Protein AF-A0A0M8YRL6-F1 (afdb_monomer_lite)

Sequence (248 aa):
MSDEPSVPDRSGGDNGGVNRTTSDRGRDRDEEGRARSARPRDGLGRPLPYGAEGVPRQPEGVVRDPGATLREAQRLLDAGMPFHAHEVFEDAWKSGPEAERDLWQGLAQLAVGLTHAARGNAAGGARLLRRGADRLANGPGAAEAGAPGAASAESGTPDASSPEPGASSSETGTPGTSASEPGASSSETGTPGTSASEPSTSSPGPGPYGIDVGGLVSWARELAGRAGGGGVVVDAAVEAPRLRRDAC

Secondary structure (DSSP, 8-state):
------PPP----------S-SS-----B-TT--B-----B-TT-PBPPTTS--PPPPPTT----HHHHHHHHHHHHHTT-HHHHHHHHHHHHHHS-GGGHHHHHHHHHHHHHHHHHHTT-HHHHHHHHHHHHHHHHHSTTTT-----------------------------------------------------------PPPP-GGGB-HHHHHHHHHHHHHHHHHH-PPP-TTTTPPPSB----

pLDDT: mean 70.6, std 25.47, range [24.25, 98.62]

Foldseek 3Di:
DDDDDDDDDDDDDDDDDDDPDDPPPPQDADPVRHRDHPFAADLLRHGDPPPDHHDDADDALDDDDPLRLQVVLLVSLLVLNLVNNLRSLVSCLVPDDVLCNLVSVLSSLLSVLLSCLLVLNLLSSLVSLLVSLVSLVPRPFLPDDDDDDDDDDDDDDDDDDDDDDDDDDDDDDDDDDDDDDDDDDDDDDDDDDDPPPDPPPPQRAQTPPQFSSSQSSVLSNVSSVVSVPDSDRDRSNVSRGNGHDDDD

Structure (mmCIF, N/CA/C/O backbone):
data_AF-A0A0M8YRL6-F1
#
_entry.id   AF-A0A0M8YRL6-F1
#
loop_
_atom_site.group_PDB
_atom_site.id
_atom_site.type_symbol
_atom_site.label_atom_id
_atom_site.label_alt_id
_atom_site.label_comp_id
_atom_site.label_asym_id
_atom_site.label_entity_id
_atom_site.label_seq_id
_atom_site.pdbx_PDB_ins_code
_atom_site.Cartn_x
_atom_site.Cartn_y
_atom_site.Cartn_z
_atom_site.occupancy
_atom_site.B_iso_or_equiv
_atom_site.auth_seq_id
_atom_site.auth_comp_id
_atom_site.auth_asym_id
_atom_site.auth_atom_id
_atom_site.pdbx_PDB_model_num
ATOM 1 N N . MET A 1 1 ? 44.220 24.503 77.395 1.00 43.69 1 MET A N 1
ATOM 2 C CA . MET A 1 1 ? 44.703 23.121 77.234 1.00 43.69 1 MET A CA 1
ATOM 3 C C . MET A 1 1 ? 43.644 22.193 77.794 1.00 43.69 1 MET A C 1
ATOM 5 O O . MET A 1 1 ? 43.363 22.364 78.969 1.00 43.69 1 MET A O 1
ATOM 9 N N . SER A 1 2 ? 43.112 21.314 76.932 1.00 45.69 2 SER A N 1
ATOM 10 C CA . SER A 1 2 ? 42.650 19.936 77.216 1.00 45.69 2 SER A CA 1
ATOM 11 C C . SER A 1 2 ? 41.482 19.778 78.219 1.00 45.69 2 SER A C 1
ATOM 13 O O . SER A 1 2 ? 41.429 20.466 79.224 1.00 45.69 2 SER A O 1
ATOM 15 N N . ASP A 1 3 ? 40.448 18.961 78.044 1.00 41.78 3 ASP A N 1
ATOM 16 C CA . ASP A 1 3 ? 40.174 17.786 77.219 1.00 41.78 3 ASP A CA 1
ATOM 17 C C . ASP A 1 3 ? 38.642 17.696 77.047 1.00 41.78 3 ASP A C 1
ATOM 19 O O . ASP A 1 3 ? 37.900 17.894 78.011 1.00 41.78 3 ASP A O 1
ATOM 23 N N . GLU A 1 4 ? 38.159 17.381 75.844 1.00 55.75 4 GLU A N 1
ATOM 24 C CA . GLU A 1 4 ? 36.757 17.021 75.591 1.00 55.75 4 GLU A CA 1
ATOM 25 C C . GLU A 1 4 ? 36.647 15.481 75.559 1.00 55.75 4 GLU A C 1
ATOM 27 O O . GLU A 1 4 ? 37.349 14.853 74.760 1.00 55.75 4 GLU A O 1
ATOM 32 N N . PRO A 1 5 ? 35.829 14.824 76.407 1.00 51.91 5 PRO A N 1
ATOM 33 C CA . PRO A 1 5 ? 35.688 13.373 76.359 1.00 51.91 5 PRO A CA 1
ATOM 34 C C . PRO A 1 5 ? 34.577 12.914 75.400 1.00 51.91 5 PRO A C 1
ATOM 36 O O . PRO A 1 5 ? 33.389 13.064 75.666 1.00 51.91 5 PRO A O 1
ATOM 39 N N . SER A 1 6 ? 35.026 12.277 74.317 1.00 42.66 6 SER A N 1
ATOM 40 C CA . SER A 1 6 ? 34.590 10.974 73.785 1.00 42.66 6 SER A CA 1
ATOM 41 C C . SER A 1 6 ? 33.095 10.605 73.878 1.00 42.66 6 SER A C 1
ATOM 43 O O . SER A 1 6 ? 32.598 10.144 74.907 1.00 42.66 6 SER A O 1
ATOM 45 N N . VAL A 1 7 ? 32.405 10.698 72.740 1.00 57.62 7 VAL A N 1
ATOM 46 C CA . VAL A 1 7 ? 31.087 10.089 72.479 1.00 57.62 7 VAL A CA 1
ATOM 47 C C . VAL A 1 7 ? 31.279 8.636 72.003 1.00 57.62 7 VAL A C 1
ATOM 49 O O . VAL A 1 7 ? 32.146 8.402 71.160 1.00 57.62 7 VAL A O 1
ATOM 52 N N . PRO A 1 8 ? 30.504 7.650 72.496 1.00 49.28 8 PRO A N 1
ATOM 53 C CA . PRO A 1 8 ? 30.689 6.249 72.128 1.00 49.28 8 PRO A CA 1
ATOM 54 C C . PRO A 1 8 ? 30.067 5.874 70.776 1.00 49.28 8 PRO A C 1
ATOM 56 O O . PRO A 1 8 ? 28.993 6.343 70.396 1.00 49.28 8 PRO A O 1
ATOM 59 N N . ASP A 1 9 ? 30.754 4.938 70.123 1.00 42.59 9 ASP A N 1
ATOM 60 C CA . ASP A 1 9 ? 30.345 4.147 68.964 1.00 42.59 9 ASP A CA 1
ATOM 61 C C . ASP A 1 9 ? 28.979 3.463 69.163 1.00 42.59 9 ASP A C 1
ATOM 63 O O . ASP A 1 9 ? 28.719 2.811 70.180 1.00 42.59 9 ASP A O 1
ATOM 67 N N . ARG A 1 10 ? 28.112 3.589 68.154 1.00 42.22 10 ARG A N 1
ATOM 68 C CA . ARG A 1 10 ? 26.936 2.736 67.954 1.00 42.22 10 ARG A CA 1
ATOM 69 C C . ARG A 1 10 ? 26.862 2.333 66.489 1.00 42.22 10 ARG A C 1
ATOM 71 O O . ARG A 1 10 ? 26.211 2.981 65.672 1.00 42.22 10 ARG A O 1
ATOM 78 N N . SER A 1 11 ? 27.515 1.219 66.195 1.00 39.38 11 SER A N 1
ATOM 79 C CA . SER A 1 11 ? 27.259 0.398 65.018 1.00 39.38 11 SER A CA 1
ATOM 80 C C . SER A 1 11 ? 25.861 -0.244 65.065 1.00 39.38 11 SER A C 1
ATOM 82 O O . SER A 1 11 ? 25.453 -0.767 66.101 1.00 39.38 11 SER A O 1
ATOM 84 N N . GLY A 1 12 ? 25.181 -0.286 63.911 1.00 35.12 12 GLY A N 1
ATOM 85 C CA . GLY A 1 12 ? 24.191 -1.323 63.578 1.00 35.12 12 GLY A CA 1
ATOM 86 C C . GLY A 1 12 ? 22.756 -0.849 63.328 1.00 35.12 12 GLY A C 1
ATOM 87 O O . GLY A 1 12 ? 21.971 -0.716 64.261 1.00 35.12 12 GLY A O 1
ATOM 88 N N . GLY A 1 13 ? 22.390 -0.690 62.052 1.00 34.59 13 GLY A N 1
ATOM 89 C CA . GLY A 1 13 ? 21.016 -0.432 61.615 1.00 34.59 13 GLY A CA 1
ATOM 90 C C . GLY A 1 13 ? 20.874 -0.422 60.093 1.00 34.59 13 GLY A C 1
ATOM 91 O O . GLY A 1 13 ? 20.591 0.616 59.507 1.00 34.59 13 GLY A O 1
ATOM 92 N N . ASP A 1 14 ? 21.119 -1.573 59.466 1.00 45.38 14 ASP A N 1
ATOM 93 C CA . ASP A 1 14 ? 20.678 -1.892 58.103 1.00 45.38 14 ASP A CA 1
ATOM 94 C C . ASP A 1 14 ? 19.140 -1.830 58.030 1.00 45.38 14 ASP A C 1
ATOM 96 O O . ASP A 1 14 ? 18.488 -2.381 58.920 1.00 45.38 14 ASP A O 1
ATOM 100 N N . ASN A 1 15 ? 18.578 -1.120 57.036 1.00 41.84 15 ASN A N 1
ATOM 101 C CA . ASN A 1 15 ? 17.302 -1.444 56.368 1.00 41.84 15 ASN A CA 1
ATOM 102 C C . ASN A 1 15 ? 16.888 -0.392 55.308 1.00 41.84 15 ASN A C 1
ATOM 104 O O . ASN A 1 15 ? 16.648 0.768 55.635 1.00 41.84 15 ASN A O 1
ATOM 108 N N . GLY A 1 16 ? 16.674 -0.857 54.067 1.00 33.09 16 GLY A N 1
ATOM 109 C CA . GLY A 1 16 ? 15.740 -0.291 53.071 1.00 33.09 16 GLY A CA 1
ATOM 110 C C . GLY A 1 16 ? 16.229 0.954 52.307 1.00 33.09 16 GLY A C 1
ATOM 111 O O . GLY A 1 16 ? 16.280 2.048 52.842 1.00 33.09 16 GLY A O 1
ATOM 112 N N . GLY A 1 17 ? 16.572 0.915 51.018 1.00 43.72 17 GLY A N 1
ATOM 113 C CA . GLY A 1 17 ? 15.839 0.250 49.947 1.00 43.72 17 GLY A CA 1
ATOM 114 C C . GLY A 1 17 ? 14.652 1.096 49.475 1.00 43.72 17 GLY A C 1
ATOM 115 O O . GLY A 1 17 ? 13.519 0.665 49.634 1.00 43.72 17 GLY A O 1
ATOM 116 N N . VAL A 1 18 ? 14.883 2.278 48.877 1.00 45.03 18 VAL A N 1
ATOM 117 C CA . VAL A 1 18 ? 13.849 2.952 48.066 1.00 45.03 18 VAL A CA 1
ATOM 118 C C . VAL A 1 18 ? 14.440 3.689 46.853 1.00 45.03 18 VAL A C 1
ATOM 120 O O . VAL A 1 18 ? 14.808 4.857 46.883 1.00 45.03 18 VAL A O 1
ATOM 123 N N . ASN A 1 19 ? 14.500 2.923 45.764 1.00 40.34 19 ASN A N 1
ATOM 124 C CA . ASN A 1 19 ? 14.037 3.277 44.423 1.00 40.34 19 ASN A CA 1
ATOM 125 C C . ASN A 1 19 ? 14.722 4.429 43.660 1.00 40.34 19 ASN A C 1
ATOM 127 O O . ASN A 1 19 ? 14.142 5.487 43.422 1.00 40.34 19 ASN A O 1
ATOM 131 N N . ARG A 1 20 ? 15.914 4.141 43.123 1.00 46.22 20 ARG A N 1
ATOM 132 C CA . ARG A 1 20 ? 16.452 4.809 41.927 1.00 46.22 20 ARG A CA 1
ATOM 133 C C . ARG A 1 20 ? 16.472 3.835 40.744 1.00 46.22 20 ARG A C 1
ATOM 135 O O . ARG A 1 20 ? 17.541 3.560 40.226 1.00 46.22 20 ARG A O 1
ATOM 142 N N . THR A 1 21 ? 15.325 3.307 40.316 1.00 40.56 21 THR A N 1
ATOM 143 C CA . THR A 1 21 ? 15.222 2.547 39.050 1.00 40.56 21 THR A CA 1
ATOM 144 C C . THR A 1 21 ? 13.761 2.390 38.610 1.00 40.56 21 THR A C 1
ATOM 146 O O . THR A 1 21 ? 13.180 1.314 38.674 1.00 40.56 21 THR A O 1
ATOM 149 N N . THR A 1 22 ? 13.132 3.460 38.117 1.00 44.97 22 THR A N 1
ATOM 150 C CA . THR A 1 22 ? 11.882 3.329 37.330 1.00 44.97 22 THR A CA 1
ATOM 151 C C . THR A 1 22 ? 11.943 3.955 35.936 1.00 44.97 22 THR A C 1
ATOM 153 O O . THR A 1 22 ? 10.941 3.929 35.226 1.00 44.97 22 THR A O 1
ATOM 156 N N . SER A 1 23 ? 13.118 4.403 35.476 1.00 44.84 23 SER A N 1
ATOM 157 C CA . SER A 1 23 ? 13.268 5.023 34.145 1.00 44.84 23 SER A CA 1
ATOM 158 C C . SER A 1 23 ? 14.130 4.244 33.145 1.00 44.84 23 SER A C 1
ATOM 160 O O . SER A 1 23 ? 14.430 4.778 32.084 1.00 44.84 23 SER A O 1
ATOM 162 N N . ASP A 1 24 ? 14.479 2.985 33.418 1.00 44.12 24 ASP A N 1
ATOM 163 C CA . ASP A 1 24 ? 15.157 2.124 32.436 1.00 44.12 24 ASP A CA 1
ATOM 164 C C . ASP A 1 24 ? 14.497 0.740 32.363 1.00 44.12 24 ASP A C 1
ATOM 166 O O . ASP A 1 24 ? 15.051 -0.277 32.768 1.00 44.12 24 ASP A O 1
ATOM 170 N N . ARG A 1 25 ? 13.258 0.684 31.855 1.00 50.69 25 ARG A N 1
ATOM 171 C CA . ARG A 1 25 ? 12.801 -0.549 31.200 1.00 50.69 25 ARG A CA 1
ATOM 172 C C . ARG A 1 25 ? 13.439 -0.552 29.823 1.00 50.69 25 ARG A C 1
ATOM 174 O O . ARG A 1 25 ? 12.898 0.037 28.886 1.00 50.69 25 ARG A O 1
ATOM 181 N N . GLY A 1 26 ? 14.632 -1.140 29.770 1.00 49.44 26 GLY A N 1
ATOM 182 C CA . GLY A 1 26 ? 15.422 -1.318 28.566 1.00 49.44 26 GLY A CA 1
ATOM 183 C C . GLY A 1 26 ? 14.532 -1.734 27.402 1.00 49.44 26 GLY A C 1
ATOM 184 O O . GLY A 1 26 ? 13.779 -2.699 27.493 1.00 49.44 26 GLY A O 1
ATOM 185 N N . ARG A 1 27 ? 14.594 -0.947 26.327 1.00 58.00 27 ARG A N 1
ATOM 186 C CA . ARG A 1 27 ? 13.942 -1.232 25.044 1.00 58.00 27 ARG A CA 1
ATOM 187 C C . ARG A 1 27 ? 14.229 -2.693 24.695 1.00 58.00 27 ARG A C 1
ATOM 189 O O . ARG A 1 27 ? 15.396 -3.080 24.792 1.00 58.00 27 ARG A O 1
ATOM 196 N N . ASP A 1 28 ? 13.209 -3.475 24.330 1.00 62.62 28 ASP A N 1
ATOM 197 C CA . ASP A 1 28 ? 13.435 -4.857 23.884 1.00 62.62 28 ASP A CA 1
ATOM 198 C C . ASP A 1 28 ? 14.502 -4.834 22.783 1.00 62.62 28 ASP A C 1
ATOM 200 O O . ASP A 1 28 ? 14.515 -3.919 21.949 1.00 62.62 28 ASP A O 1
ATOM 204 N N . ARG A 1 29 ? 15.422 -5.792 22.819 1.00 65.31 29 ARG A N 1
ATOM 205 C CA . ARG A 1 29 ? 16.508 -5.918 21.852 1.00 65.31 29 ARG A CA 1
ATOM 206 C C . ARG A 1 29 ? 16.417 -7.276 21.158 1.00 65.31 29 ARG A C 1
ATOM 208 O O . ARG A 1 29 ? 15.994 -8.233 21.801 1.00 65.31 29 ARG A O 1
ATOM 215 N N . ASP A 1 30 ? 16.760 -7.339 19.873 1.00 66.25 30 ASP A N 1
ATOM 216 C CA . ASP A 1 30 ? 16.898 -8.609 19.145 1.00 66.25 30 ASP A CA 1
ATOM 217 C C . ASP A 1 30 ? 18.168 -9.371 19.574 1.00 66.25 30 ASP A C 1
ATOM 219 O O . ASP A 1 30 ? 18.926 -8.904 20.430 1.00 66.25 30 ASP A O 1
ATOM 223 N N . GLU A 1 31 ? 18.386 -10.561 19.005 1.00 58.06 31 GLU A N 1
ATOM 224 C CA . GLU A 1 31 ? 19.569 -11.397 19.274 1.00 58.06 31 GLU A CA 1
ATOM 225 C C . GLU A 1 31 ? 20.884 -10.671 18.926 1.00 58.06 31 GLU A C 1
ATOM 227 O O . GLU A 1 31 ? 21.926 -10.961 19.512 1.00 58.06 31 GLU A O 1
ATOM 232 N N . GLU A 1 32 ? 20.825 -9.652 18.060 1.00 55.16 32 GLU A N 1
ATOM 233 C CA . GLU A 1 32 ? 21.946 -8.774 17.711 1.00 55.16 32 GLU A CA 1
ATOM 234 C C . GLU A 1 32 ? 22.028 -7.491 18.566 1.00 55.16 32 GLU A C 1
ATOM 236 O O . GLU A 1 32 ? 22.862 -6.618 18.315 1.00 55.16 32 GLU A O 1
ATOM 241 N N . GLY A 1 33 ? 21.179 -7.338 19.586 1.00 53.53 33 GLY A N 1
ATOM 242 C CA . GLY A 1 33 ? 21.206 -6.199 20.503 1.00 53.53 33 GLY A CA 1
ATOM 243 C C . GLY A 1 33 ? 20.579 -4.906 19.959 1.00 53.53 33 GLY A C 1
ATOM 244 O O . GLY A 1 33 ? 20.629 -3.872 20.639 1.00 53.53 33 GLY A O 1
ATOM 245 N N . ARG A 1 34 ? 19.962 -4.916 18.771 1.00 52.19 34 ARG A N 1
ATOM 246 C CA . ARG A 1 34 ? 19.260 -3.748 18.215 1.00 52.19 34 ARG A CA 1
ATOM 247 C C . ARG A 1 34 ? 17.938 -3.568 18.933 1.00 52.19 34 ARG A C 1
ATOM 249 O O . ARG A 1 34 ? 17.232 -4.537 19.166 1.00 52.19 34 ARG A O 1
ATOM 256 N N . ALA A 1 35 ? 17.578 -2.324 19.264 1.00 52.47 35 ALA A N 1
ATOM 257 C CA . ALA A 1 35 ? 16.312 -2.004 19.923 1.00 52.47 35 ALA A CA 1
ATOM 258 C C . ALA A 1 35 ? 15.120 -2.397 19.031 1.00 52.47 35 ALA A C 1
ATOM 260 O O . ALA A 1 35 ? 14.664 -1.618 18.193 1.00 52.47 35 ALA A O 1
ATOM 261 N N . ARG A 1 36 ? 14.620 -3.614 19.217 1.00 60.66 36 ARG A N 1
ATOM 262 C CA . ARG A 1 36 ? 13.553 -4.220 18.444 1.00 60.66 36 ARG A CA 1
ATOM 263 C C . ARG A 1 36 ? 12.483 -4.686 19.409 1.00 60.66 36 ARG A C 1
ATOM 265 O O . ARG A 1 36 ? 12.633 -5.697 20.080 1.00 60.66 36 ARG A O 1
ATOM 272 N N . SER A 1 37 ? 11.401 -3.909 19.487 1.00 63.69 37 SER A N 1
ATOM 273 C CA . SER A 1 37 ? 10.259 -4.250 20.335 1.00 63.69 37 SER A CA 1
ATOM 274 C C . SER A 1 37 ? 9.721 -5.630 19.956 1.00 63.69 37 SER A C 1
ATOM 276 O O . SER A 1 37 ? 9.131 -5.768 18.884 1.00 63.69 37 SER A O 1
ATOM 278 N N . ALA A 1 38 ? 9.894 -6.613 20.845 1.00 66.12 38 ALA A N 1
ATOM 279 C CA . ALA A 1 38 ? 9.365 -7.974 20.722 1.00 66.12 38 ALA A CA 1
ATOM 280 C C . ALA A 1 38 ? 7.843 -8.020 20.948 1.00 66.12 38 ALA A C 1
ATOM 282 O O . ALA A 1 38 ? 7.214 -9.078 20.930 1.00 66.12 38 ALA A O 1
ATOM 283 N N . ARG A 1 39 ? 7.236 -6.853 21.192 1.00 78.19 39 ARG A N 1
ATOM 284 C CA . ARG A 1 39 ? 5.812 -6.698 21.432 1.00 78.19 39 ARG A CA 1
ATOM 285 C C . ARG A 1 39 ? 5.009 -7.200 20.218 1.00 78.19 39 ARG A C 1
ATOM 287 O O . ARG A 1 39 ? 5.227 -6.686 19.115 1.00 78.19 39 ARG A O 1
ATOM 294 N N . PRO A 1 40 ? 4.051 -8.127 20.421 1.00 85.19 40 PRO A N 1
ATOM 295 C CA . PRO A 1 40 ? 3.173 -8.618 19.362 1.00 85.19 40 PRO A CA 1
ATOM 296 C C . PRO A 1 40 ? 2.437 -7.476 18.655 1.00 85.19 40 PRO A C 1
ATOM 298 O O . PRO A 1 40 ? 2.169 -6.429 19.255 1.00 85.19 40 PRO A O 1
ATOM 301 N N . ARG A 1 41 ? 2.109 -7.660 17.373 1.00 89.19 41 ARG A N 1
ATOM 302 C CA . ARG A 1 41 ? 1.425 -6.655 16.545 1.00 89.19 41 ARG A CA 1
ATOM 303 C C . ARG A 1 41 ? 0.246 -7.259 15.800 1.00 89.19 41 ARG A C 1
ATOM 305 O O . ARG A 1 41 ? 0.267 -8.443 15.499 1.00 89.19 41 ARG A O 1
ATOM 312 N N . ASP A 1 42 ? -0.764 -6.455 15.492 1.00 88.69 42 ASP A N 1
ATOM 313 C CA . ASP A 1 42 ? -1.854 -6.877 14.605 1.00 88.69 42 ASP A CA 1
ATOM 314 C C . ASP A 1 42 ? -1.423 -6.892 13.121 1.00 88.69 42 ASP A C 1
ATOM 316 O O . ASP A 1 42 ? -0.313 -6.481 12.773 1.00 88.69 42 ASP A O 1
ATOM 320 N N . GLY A 1 43 ? -2.317 -7.330 12.225 1.00 85.12 43 GLY A N 1
ATOM 321 C CA . GLY A 1 43 ? -2.076 -7.364 10.773 1.00 85.12 43 GLY A CA 1
ATOM 322 C C . GLY A 1 43 ? -1.809 -5.989 10.138 1.00 85.12 43 GLY A C 1
ATOM 323 O O . GLY A 1 43 ? -1.199 -5.899 9.069 1.00 85.12 43 GLY A O 1
ATOM 324 N N . LEU A 1 44 ? -2.201 -4.910 10.825 1.00 87.56 44 LEU A N 1
ATOM 325 C CA . LEU A 1 44 ? -1.890 -3.538 10.446 1.00 87.56 44 LEU A CA 1
ATOM 326 C C . LEU A 1 44 ? -0.587 -3.044 11.066 1.00 87.56 44 LEU A C 1
ATOM 328 O O . LEU A 1 44 ? -0.206 -1.930 10.737 1.00 87.56 44 LEU A O 1
ATOM 332 N N . GLY A 1 45 ? 0.091 -3.791 11.941 1.00 84.31 45 GLY A N 1
ATOM 333 C CA . GLY A 1 45 ? 1.346 -3.437 12.611 1.00 84.31 45 GLY A CA 1
ATOM 334 C C . GLY A 1 45 ? 1.200 -2.626 13.910 1.00 84.31 45 GLY A C 1
ATOM 335 O O . GLY A 1 45 ? 2.206 -2.111 14.422 1.00 84.31 45 GLY A O 1
ATOM 336 N N . ARG A 1 46 ? -0.014 -2.465 14.454 1.00 85.94 46 ARG A N 1
ATOM 337 C CA . ARG A 1 46 ? -0.238 -1.787 15.743 1.00 85.94 46 ARG A CA 1
ATOM 338 C C . ARG A 1 46 ? 0.199 -2.696 16.898 1.00 85.94 46 ARG A C 1
ATOM 340 O O . ARG A 1 46 ? -0.107 -3.884 16.865 1.00 85.94 46 ARG A O 1
ATOM 347 N N . PRO A 1 47 ? 0.891 -2.171 17.924 1.00 86.25 47 PRO A N 1
ATOM 348 C CA . PRO A 1 47 ? 1.276 -2.972 19.083 1.00 86.25 47 PRO A CA 1
ATOM 349 C C . PRO A 1 47 ? 0.064 -3.512 19.853 1.00 86.25 47 PRO A C 1
ATOM 351 O O . PRO A 1 47 ? -0.828 -2.747 20.219 1.00 86.25 47 PRO A O 1
ATOM 354 N N . LEU A 1 48 ? 0.081 -4.802 20.173 1.00 84.94 48 LEU A N 1
ATOM 355 C CA . LEU A 1 48 ? -0.921 -5.491 20.986 1.00 84.94 48 LEU A CA 1
ATOM 356 C C . LEU A 1 48 ? -0.481 -5.591 22.455 1.00 84.94 48 LEU A C 1
ATOM 358 O O . LEU A 1 48 ? 0.695 -5.388 22.765 1.00 84.94 48 LEU A O 1
ATOM 362 N N . PRO A 1 49 ? -1.389 -5.847 23.411 1.00 86.12 49 PRO A N 1
ATOM 363 C CA . PRO A 1 49 ? -1.006 -6.199 24.779 1.00 86.12 49 PRO A CA 1
ATOM 364 C C . PRO A 1 4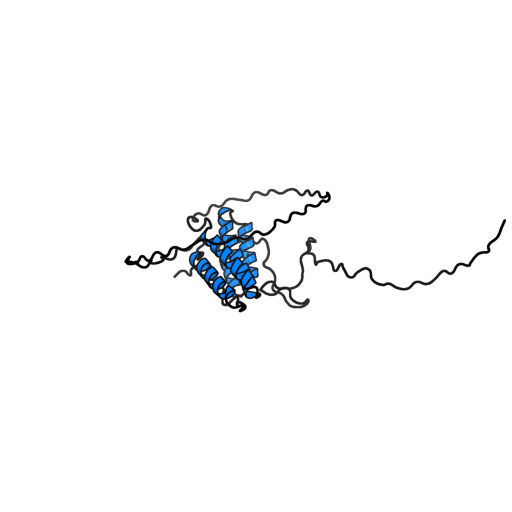9 ? -0.043 -7.398 24.814 1.00 86.12 49 PRO A C 1
ATOM 366 O O . PRO A 1 49 ? -0.098 -8.271 23.950 1.00 86.12 49 PRO A O 1
ATOM 369 N N . TYR A 1 50 ? 0.840 -7.455 25.813 1.00 78.75 50 TYR A N 1
ATOM 370 C CA . TYR A 1 50 ? 1.691 -8.631 26.013 1.00 78.75 50 TYR A CA 1
ATOM 371 C C . TYR A 1 50 ? 0.827 -9.876 26.266 1.00 78.75 50 TYR A C 1
ATOM 373 O O . TYR A 1 50 ? -0.178 -9.795 26.970 1.00 78.75 50 TYR A O 1
ATOM 381 N N . GLY A 1 51 ? 1.210 -11.011 25.677 1.00 79.81 51 GLY A N 1
ATOM 382 C CA . GLY A 1 51 ? 0.449 -12.265 25.743 1.00 79.81 51 GLY A CA 1
ATOM 383 C C . GLY A 1 51 ? -0.673 -12.394 24.706 1.00 79.81 51 GLY A C 1
ATOM 384 O O . GLY A 1 51 ? -1.214 -13.484 24.555 1.00 79.81 51 GLY A O 1
ATOM 385 N N . ALA A 1 52 ? -1.002 -11.329 23.966 1.00 85.44 52 ALA A N 1
ATOM 386 C CA . ALA A 1 52 ? -1.849 -11.449 22.784 1.00 85.44 52 ALA A CA 1
ATOM 387 C C . ALA A 1 52 ? -1.063 -12.087 21.629 1.00 85.44 52 ALA A C 1
ATOM 389 O O . ALA A 1 52 ? 0.114 -11.775 21.426 1.00 85.44 52 ALA A O 1
ATOM 390 N N . GLU A 1 53 ? -1.725 -12.942 20.853 1.00 84.56 53 GLU A N 1
ATOM 391 C CA . GLU A 1 53 ? -1.155 -13.478 19.621 1.00 84.56 53 GLU A CA 1
ATOM 392 C C . GLU A 1 53 ? -1.071 -12.361 18.574 1.00 84.56 53 GLU A C 1
ATOM 394 O O . GLU A 1 53 ? -2.053 -11.673 18.289 1.00 84.56 53 GLU A O 1
ATOM 399 N N . GLY A 1 54 ? 0.133 -12.132 18.054 1.00 85.94 54 GLY A N 1
ATOM 400 C CA . GLY A 1 54 ? 0.382 -11.157 17.001 1.00 85.94 54 GLY A CA 1
ATOM 401 C C . GLY A 1 54 ? 0.590 -11.830 15.655 1.00 85.94 54 GLY A C 1
ATOM 402 O O . GLY A 1 54 ? 0.935 -13.004 15.577 1.00 85.94 54 GLY A O 1
ATOM 403 N N . VAL A 1 55 ? 0.443 -11.052 14.590 1.00 86.75 55 VAL A N 1
ATOM 404 C CA . VAL A 1 55 ? 0.833 -11.462 13.246 1.00 86.75 55 VAL A CA 1
ATOM 405 C C . VAL A 1 55 ? 2.355 -11.305 13.115 1.00 86.75 55 VAL A C 1
ATOM 407 O O . VAL A 1 55 ? 2.875 -10.215 13.392 1.00 86.75 55 VAL A O 1
ATOM 410 N N . PRO A 1 56 ? 3.089 -12.364 12.725 1.00 84.75 56 PRO A N 1
ATOM 411 C CA . PRO A 1 56 ? 4.517 -12.268 12.452 1.00 84.75 56 PRO A CA 1
ATOM 412 C C . PRO A 1 56 ? 4.797 -11.283 11.315 1.00 84.75 56 PRO A C 1
ATOM 414 O O . PRO A 1 56 ? 4.089 -11.265 10.311 1.00 84.75 56 PRO A O 1
ATOM 417 N N . ARG A 1 57 ? 5.866 -10.496 11.463 1.00 84.31 57 ARG A N 1
ATOM 418 C CA . ARG A 1 57 ? 6.378 -9.619 10.399 1.00 84.31 57 ARG A CA 1
ATOM 419 C C . ARG A 1 57 ? 6.799 -10.449 9.190 1.00 84.31 57 ARG A C 1
ATOM 421 O O . ARG A 1 57 ? 7.158 -11.619 9.343 1.00 84.31 57 ARG A O 1
ATOM 428 N N . GLN A 1 58 ? 6.799 -9.841 8.004 1.00 85.56 58 GLN A N 1
ATOM 429 C CA . GLN A 1 58 ? 7.409 -10.507 6.859 1.00 85.56 58 GLN A CA 1
ATOM 430 C C . GLN A 1 58 ? 8.904 -10.730 7.126 1.00 85.56 58 GLN A C 1
ATOM 432 O O . GLN A 1 58 ? 9.545 -9.865 7.731 1.00 85.56 58 GLN A O 1
ATOM 437 N N . PRO A 1 59 ? 9.470 -11.878 6.713 1.00 83.06 59 PRO A N 1
ATOM 438 C CA . PRO A 1 59 ? 10.909 -12.078 6.784 1.00 83.06 59 PRO A CA 1
ATOM 439 C C . PRO A 1 59 ? 11.613 -10.987 5.970 1.00 83.06 59 PRO A C 1
ATOM 441 O O . PRO A 1 59 ? 11.277 -10.789 4.803 1.00 83.06 59 PRO A O 1
ATOM 444 N N . GLU A 1 60 ? 12.559 -10.283 6.591 1.00 79.69 60 GLU A N 1
ATOM 445 C CA . GLU A 1 60 ? 13.293 -9.183 5.956 1.00 79.69 60 GLU A CA 1
ATOM 446 C C . GLU A 1 60 ? 14.359 -9.714 4.990 1.00 79.69 60 GLU A C 1
ATOM 448 O O . GLU A 1 60 ? 14.989 -10.742 5.250 1.00 79.69 60 GLU A O 1
ATOM 453 N N . GLY A 1 61 ? 14.610 -8.987 3.896 1.00 81.56 61 GLY A N 1
ATOM 454 C CA . GLY A 1 61 ? 15.709 -9.291 2.976 1.00 81.56 61 GLY A CA 1
ATOM 455 C C . GLY A 1 61 ? 15.459 -10.496 2.069 1.00 81.56 61 GLY A C 1
ATOM 456 O O . GLY A 1 61 ? 16.402 -11.035 1.485 1.00 81.56 61 GLY A O 1
ATOM 457 N N . VAL A 1 62 ? 14.205 -10.929 1.922 1.00 85.19 62 VAL A N 1
ATOM 458 C CA . VAL A 1 62 ? 13.868 -12.033 1.020 1.00 85.19 62 VAL A CA 1
ATOM 459 C C . VAL A 1 62 ? 13.795 -11.513 -0.411 1.00 85.19 62 VAL A C 1
ATOM 461 O O . VAL A 1 62 ? 12.834 -10.851 -0.810 1.00 85.19 62 VAL A O 1
ATOM 464 N N . VAL A 1 63 ? 14.800 -11.873 -1.207 1.00 88.19 63 VAL A N 1
ATOM 465 C CA . VAL A 1 63 ? 14.844 -11.563 -2.639 1.00 88.19 63 VAL A CA 1
ATOM 466 C C . VAL A 1 63 ? 13.799 -12.399 -3.378 1.00 88.19 63 VAL A C 1
ATOM 468 O O . VAL A 1 63 ? 13.788 -13.628 -3.299 1.00 88.19 63 VAL A O 1
ATOM 471 N N . ARG A 1 64 ? 12.909 -11.722 -4.106 1.00 92.44 64 ARG A N 1
ATOM 472 C CA . ARG A 1 64 ? 11.852 -12.323 -4.926 1.00 92.44 64 ARG A CA 1
ATOM 473 C C . ARG A 1 64 ? 11.917 -11.737 -6.332 1.00 92.44 64 ARG A C 1
ATOM 475 O O . ARG A 1 64 ? 12.155 -10.545 -6.494 1.00 92.44 64 ARG A O 1
ATOM 482 N N . ASP A 1 65 ? 11.657 -12.567 -7.338 1.00 93.38 65 ASP A N 1
ATOM 483 C CA . ASP A 1 65 ? 11.386 -12.082 -8.696 1.00 93.38 65 ASP A CA 1
ATOM 484 C C . ASP A 1 65 ? 10.143 -11.164 -8.698 1.00 93.38 65 ASP A C 1
ATOM 486 O O . ASP A 1 65 ? 9.200 -11.442 -7.941 1.00 93.38 65 ASP A O 1
ATOM 490 N N . PRO A 1 66 ? 10.080 -10.115 -9.545 1.00 93.38 66 PRO A N 1
ATOM 491 C CA . PRO A 1 66 ? 8.953 -9.186 -9.601 1.00 93.38 66 PRO A CA 1
ATOM 492 C C . PRO A 1 66 ? 7.570 -9.845 -9.642 1.00 93.38 66 PRO A C 1
ATOM 494 O O . PRO A 1 66 ? 6.651 -9.405 -8.946 1.00 93.38 66 PRO A O 1
ATOM 497 N N . GLY A 1 67 ? 7.401 -10.941 -10.388 1.00 94.12 67 GLY A N 1
ATOM 498 C CA . GLY A 1 67 ? 6.125 -11.652 -10.449 1.00 94.12 67 GLY A CA 1
ATOM 499 C C . GLY A 1 67 ? 5.743 -12.311 -9.119 1.00 94.12 67 GLY A C 1
ATOM 500 O O . GLY A 1 67 ? 4.566 -12.333 -8.753 1.00 94.12 67 GLY A O 1
ATOM 501 N N . ALA A 1 68 ? 6.722 -12.841 -8.382 1.00 95.44 68 ALA A N 1
ATOM 502 C CA . ALA A 1 68 ? 6.511 -13.418 -7.055 1.00 95.44 68 ALA A CA 1
ATOM 503 C C . ALA A 1 68 ? 6.236 -12.336 -5.999 1.00 95.44 68 ALA A C 1
ATOM 505 O O . ALA A 1 68 ? 5.328 -12.512 -5.186 1.00 95.44 68 ALA A O 1
ATOM 506 N N . THR A 1 69 ? 6.948 -11.207 -6.062 1.00 96.38 69 THR A N 1
ATOM 507 C CA . THR A 1 69 ? 6.701 -10.020 -5.228 1.00 96.38 69 THR A CA 1
ATOM 508 C C . THR A 1 69 ? 5.257 -9.547 -5.363 1.00 96.38 69 THR A C 1
ATOM 510 O O . THR A 1 69 ? 4.564 -9.384 -4.362 1.00 96.38 69 THR A O 1
ATOM 513 N N . LEU A 1 70 ? 4.766 -9.394 -6.598 1.00 97.25 70 LEU A N 1
ATOM 514 C CA . LEU A 1 70 ? 3.401 -8.930 -6.856 1.00 97.25 70 LEU A CA 1
ATOM 515 C C . LEU A 1 70 ? 2.338 -9.921 -6.370 1.00 97.25 70 LEU A C 1
ATOM 517 O O . LEU A 1 70 ? 1.343 -9.499 -5.787 1.00 97.25 70 LEU A O 1
ATOM 521 N N . ARG A 1 71 ? 2.534 -11.231 -6.576 1.00 96.88 71 ARG A N 1
ATOM 522 C CA . ARG A 1 71 ? 1.590 -12.251 -6.080 1.00 96.88 71 ARG A CA 1
ATOM 523 C C . ARG A 1 71 ? 1.500 -12.251 -4.557 1.00 96.88 71 ARG A C 1
ATOM 525 O O . ARG A 1 71 ? 0.396 -12.298 -4.021 1.00 96.88 71 ARG A O 1
ATOM 532 N N . GLU A 1 72 ? 2.638 -12.181 -3.870 1.00 97.56 72 GLU A N 1
ATOM 533 C CA . GLU A 1 72 ? 2.648 -12.170 -2.407 1.00 97.56 72 GLU A CA 1
ATOM 534 C C . GLU A 1 72 ? 2.054 -10.873 -1.851 1.00 97.56 72 GLU A C 1
ATOM 536 O O . GLU A 1 72 ? 1.202 -10.915 -0.965 1.00 97.56 72 GLU A O 1
ATOM 541 N N . ALA A 1 73 ? 2.416 -9.722 -2.420 1.00 97.81 73 ALA A N 1
ATOM 542 C CA . ALA A 1 73 ? 1.832 -8.451 -2.016 1.00 97.81 73 ALA A CA 1
ATOM 543 C C . ALA A 1 73 ? 0.312 -8.409 -2.249 1.00 97.81 73 ALA A C 1
ATOM 545 O O . ALA A 1 73 ? -0.412 -7.945 -1.371 1.00 97.81 73 ALA A O 1
ATOM 546 N N . GLN A 1 74 ? -0.192 -8.944 -3.371 1.00 98.25 74 GLN A N 1
ATOM 547 C CA . GLN A 1 74 ? -1.636 -9.039 -3.621 1.00 98.25 74 GLN A CA 1
ATOM 548 C C . GLN A 1 74 ? -2.331 -9.894 -2.558 1.00 98.25 74 GLN A C 1
ATOM 550 O O . GLN A 1 74 ? -3.327 -9.459 -1.988 1.00 98.25 74 GLN A O 1
ATOM 555 N N . ARG A 1 75 ? -1.783 -11.077 -2.245 1.00 97.81 75 ARG A N 1
ATOM 556 C CA . ARG A 1 75 ? -2.329 -11.975 -1.216 1.00 97.81 75 ARG A CA 1
ATOM 557 C C . ARG A 1 75 ? -2.422 -11.282 0.147 1.00 97.81 75 ARG A C 1
ATOM 559 O O . ARG A 1 75 ? -3.399 -11.463 0.868 1.00 97.81 75 ARG A O 1
ATOM 566 N N . LEU A 1 76 ? -1.406 -10.496 0.504 1.00 97.56 76 LEU A N 1
ATOM 567 C CA . LEU A 1 76 ? -1.373 -9.738 1.755 1.00 97.56 76 LEU A CA 1
ATOM 568 C C . LEU A 1 76 ? -2.384 -8.585 1.756 1.00 97.56 76 LEU A C 1
ATOM 570 O O . LEU A 1 76 ? -3.053 -8.374 2.766 1.00 97.56 76 LEU A O 1
ATOM 574 N N . LEU A 1 77 ? -2.525 -7.863 0.643 1.00 97.81 77 LEU A N 1
ATOM 575 C CA . LEU A 1 77 ? -3.527 -6.803 0.495 1.00 97.81 77 LEU A CA 1
ATOM 576 C C . LEU A 1 77 ? -4.949 -7.364 0.599 1.00 97.81 77 LEU A C 1
ATOM 578 O O . LEU A 1 77 ? -5.734 -6.855 1.394 1.00 97.81 77 LEU A O 1
ATOM 582 N N . ASP A 1 78 ? -5.240 -8.455 -0.110 1.00 97.25 78 ASP A N 1
ATOM 583 C CA . ASP A 1 78 ? -6.540 -9.139 -0.070 1.00 97.25 78 ASP A CA 1
ATOM 584 C C . ASP A 1 78 ? -6.891 -9.637 1.343 1.00 97.25 78 ASP A C 1
ATOM 586 O O . ASP A 1 78 ? -8.056 -9.668 1.729 1.00 97.25 78 ASP A O 1
ATOM 590 N N . ALA A 1 79 ? -5.882 -9.986 2.146 1.00 96.06 79 ALA A N 1
ATOM 591 C CA . ALA A 1 79 ? -6.047 -10.384 3.542 1.00 96.06 79 ALA A CA 1
ATOM 592 C C . ALA A 1 79 ? -6.113 -9.198 4.530 1.00 96.06 79 ALA A C 1
ATOM 594 O O . ALA A 1 79 ? -6.066 -9.406 5.742 1.00 96.06 79 ALA A O 1
ATOM 595 N N . GLY A 1 80 ? -6.170 -7.952 4.047 1.00 96.06 80 GLY A N 1
ATOM 596 C CA . GLY A 1 80 ? -6.217 -6.761 4.899 1.00 96.06 80 GLY A CA 1
ATOM 597 C C . GLY A 1 80 ? -4.909 -6.481 5.644 1.00 96.06 80 GLY A C 1
ATOM 598 O O . GLY A 1 80 ? -4.922 -5.829 6.689 1.00 96.06 80 GLY A O 1
ATOM 599 N N . MET A 1 81 ? -3.772 -6.947 5.115 1.00 97.00 81 MET A N 1
ATOM 600 C CA . MET A 1 81 ? -2.429 -6.770 5.684 1.00 97.00 81 MET A CA 1
ATOM 601 C C . MET A 1 81 ? -1.542 -5.831 4.839 1.00 97.00 81 MET A C 1
ATOM 603 O O . MET A 1 81 ? -0.437 -6.206 4.434 1.00 97.00 81 MET A O 1
ATOM 607 N N . PRO A 1 82 ? -1.957 -4.574 4.594 1.00 97.31 82 PRO A N 1
ATOM 608 C CA . PRO A 1 82 ? -1.202 -3.634 3.768 1.00 97.31 82 PRO A CA 1
ATOM 609 C C . PRO A 1 82 ? 0.163 -3.268 4.362 1.00 97.31 82 PRO A 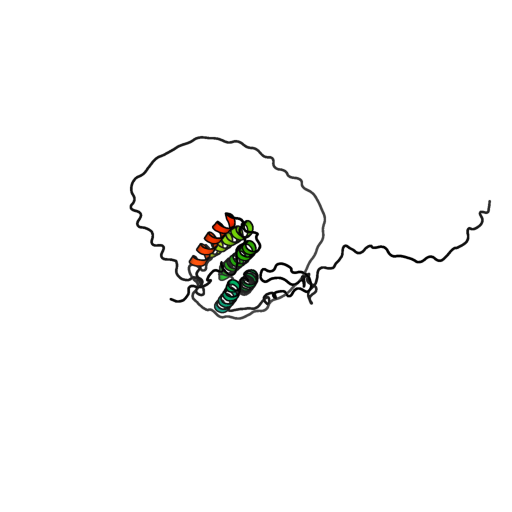C 1
ATOM 611 O O . PRO A 1 82 ? 1.088 -2.946 3.622 1.00 97.31 82 PRO A O 1
ATOM 614 N N . PHE A 1 83 ? 0.329 -3.363 5.683 1.00 96.06 83 PHE A N 1
ATOM 615 C CA . PHE A 1 83 ? 1.627 -3.140 6.311 1.00 96.06 83 PHE A CA 1
ATOM 616 C C . PHE A 1 83 ? 2.635 -4.234 5.920 1.00 96.06 83 PHE A C 1
ATOM 618 O O . PHE A 1 83 ? 3.782 -3.928 5.628 1.00 96.06 83 PHE A O 1
ATOM 625 N N . HIS A 1 84 ? 2.198 -5.491 5.840 1.00 96.31 84 HIS A N 1
ATOM 626 C CA . HIS A 1 84 ? 3.045 -6.602 5.403 1.00 96.31 84 HIS A CA 1
ATOM 627 C C . HIS A 1 84 ? 3.343 -6.511 3.899 1.00 96.31 84 HIS A C 1
ATOM 629 O O . HIS A 1 84 ? 4.464 -6.766 3.472 1.00 96.31 84 HIS A O 1
ATOM 635 N N . ALA A 1 85 ? 2.368 -6.080 3.089 1.00 97.50 85 ALA A N 1
ATOM 636 C CA . ALA A 1 85 ? 2.597 -5.818 1.667 1.00 97.50 85 ALA A CA 1
ATOM 637 C C . ALA A 1 85 ? 3.641 -4.705 1.443 1.00 97.50 85 ALA A C 1
ATOM 639 O O . ALA A 1 85 ? 4.466 -4.808 0.539 1.00 97.50 85 ALA A O 1
ATOM 640 N N . HIS A 1 86 ? 3.646 -3.666 2.287 1.00 97.12 86 HIS A N 1
ATOM 641 C CA . HIS A 1 86 ? 4.677 -2.626 2.270 1.00 97.12 86 HIS A CA 1
ATOM 642 C C . HIS A 1 86 ? 6.087 -3.203 2.466 1.00 97.12 86 HIS A C 1
ATOM 644 O O . HIS A 1 86 ? 6.983 -2.828 1.715 1.00 97.12 86 HIS A O 1
ATOM 650 N N . GLU A 1 87 ? 6.271 -4.144 3.398 1.00 95.44 87 GLU A N 1
ATOM 651 C CA . GLU A 1 87 ? 7.570 -4.801 3.623 1.00 95.44 87 GLU A CA 1
ATOM 652 C C . GLU A 1 87 ? 8.042 -5.574 2.384 1.00 95.44 87 GLU A C 1
ATOM 654 O O . GLU A 1 87 ? 9.198 -5.467 1.987 1.00 95.44 87 GLU A O 1
ATOM 659 N N . VAL A 1 88 ? 7.129 -6.288 1.715 1.00 97.06 88 VAL A N 1
ATOM 660 C CA . VAL A 1 88 ? 7.436 -7.026 0.478 1.00 97.06 88 VAL A CA 1
ATOM 661 C C . VAL A 1 88 ? 7.911 -6.087 -0.638 1.00 97.06 88 VAL A C 1
ATOM 663 O O . VAL A 1 88 ? 8.865 -6.403 -1.350 1.00 97.06 88 VAL A O 1
ATOM 666 N N . PHE A 1 89 ? 7.281 -4.920 -0.794 1.00 97.44 89 PHE A N 1
ATOM 667 C CA . PHE A 1 89 ? 7.717 -3.922 -1.777 1.00 97.44 89 PHE A CA 1
ATOM 668 C C . PHE A 1 89 ? 9.016 -3.212 -1.381 1.00 97.44 89 PHE A C 1
ATOM 670 O O . PHE A 1 89 ? 9.803 -2.846 -2.254 1.00 97.44 89 PHE A O 1
ATOM 677 N N . GLU A 1 90 ? 9.253 -3.017 -0.085 1.00 95.75 90 GLU A N 1
ATOM 678 C CA . GLU A 1 90 ? 10.506 -2.465 0.425 1.00 95.75 90 GLU A CA 1
ATOM 679 C C . GLU A 1 90 ? 11.686 -3.404 0.134 1.00 95.75 90 GLU A C 1
ATOM 681 O O . GLU A 1 90 ? 12.716 -2.948 -0.365 1.00 95.75 90 GLU A O 1
ATOM 686 N N . ASP A 1 91 ? 11.530 -4.712 0.351 1.00 94.75 91 ASP A N 1
ATOM 687 C CA . ASP A 1 91 ? 12.545 -5.705 -0.022 1.00 94.75 91 ASP A CA 1
ATOM 688 C C . ASP A 1 91 ? 12.856 -5.651 -1.526 1.00 94.75 91 ASP A C 1
ATOM 690 O O . ASP A 1 91 ? 14.028 -5.641 -1.924 1.00 94.75 91 ASP A O 1
ATOM 694 N N . ALA A 1 92 ? 11.822 -5.541 -2.368 1.00 94.19 92 ALA A N 1
ATOM 695 C CA . ALA A 1 92 ? 11.983 -5.422 -3.815 1.00 94.19 92 ALA A CA 1
ATOM 696 C C . ALA A 1 92 ? 12.725 -4.137 -4.219 1.00 94.19 92 ALA A C 1
ATOM 698 O O . ALA A 1 92 ? 13.612 -4.193 -5.066 1.00 94.19 92 ALA A O 1
ATOM 699 N N . TRP A 1 93 ? 12.459 -2.989 -3.578 1.00 93.25 93 TRP A N 1
ATOM 700 C CA . TRP A 1 93 ? 13.211 -1.764 -3.886 1.00 93.25 93 TRP A CA 1
ATOM 701 C C . TRP A 1 93 ? 14.676 -1.845 -3.447 1.00 93.25 93 TRP A C 1
ATOM 703 O O . TRP A 1 93 ? 15.513 -1.106 -3.971 1.00 93.25 93 TRP A O 1
ATOM 713 N N . LYS A 1 94 ? 14.980 -2.625 -2.393 1.00 91.31 94 LYS A N 1
ATOM 714 C CA . LYS A 1 94 ? 16.328 -2.690 -1.793 1.00 91.31 94 LYS A CA 1
ATOM 715 C C . LYS A 1 94 ? 17.229 -3.617 -2.586 1.00 91.31 94 LYS A C 1
ATOM 717 O O . LYS A 1 94 ? 18.417 -3.335 -2.704 1.00 91.31 94 LYS A O 1
ATOM 722 N N . SER A 1 95 ? 16.653 -4.704 -3.088 1.00 88.50 95 SER A N 1
ATOM 723 C CA . SER A 1 95 ? 17.361 -5.769 -3.796 1.00 88.50 95 SER A CA 1
ATOM 724 C C . SER A 1 95 ? 17.258 -5.674 -5.320 1.00 88.50 95 SER A C 1
ATOM 726 O O . SER A 1 95 ? 18.086 -6.260 -6.013 1.00 88.50 95 SER A O 1
ATOM 728 N N . GLY A 1 96 ? 16.259 -4.960 -5.845 1.00 86.25 96 GLY A N 1
ATOM 729 C CA . GLY A 1 96 ? 16.005 -4.846 -7.277 1.00 86.25 96 GLY A CA 1
ATOM 730 C C . GLY A 1 96 ? 16.893 -3.829 -8.009 1.00 86.25 96 GLY A C 1
ATOM 731 O O . GLY A 1 96 ? 17.632 -3.062 -7.381 1.00 86.25 96 GLY A O 1
ATOM 732 N N . PRO A 1 97 ? 16.804 -3.793 -9.353 1.00 88.25 97 PRO A N 1
ATOM 733 C CA . PRO A 1 97 ? 17.547 -2.850 -10.184 1.00 88.25 97 PRO A CA 1
ATOM 734 C C . PRO A 1 97 ? 17.243 -1.389 -9.840 1.00 88.25 97 PRO A C 1
ATOM 736 O O . PRO A 1 97 ? 16.104 -1.022 -9.547 1.00 88.25 97 PRO A O 1
ATOM 739 N N . GLU A 1 98 ? 18.251 -0.518 -9.947 1.00 87.88 98 GLU A N 1
ATOM 740 C CA . GLU A 1 98 ? 18.103 0.906 -9.623 1.00 87.88 98 GLU A CA 1
ATOM 741 C C . GLU A 1 98 ? 17.025 1.601 -10.468 1.00 87.88 98 GLU A C 1
ATOM 743 O O . GLU A 1 98 ? 16.248 2.395 -9.937 1.00 87.88 98 GLU A O 1
ATOM 748 N N . ALA A 1 99 ? 16.913 1.225 -11.747 1.00 87.25 99 ALA A N 1
ATOM 749 C CA . ALA A 1 99 ? 15.916 1.752 -12.680 1.00 87.25 99 ALA A CA 1
ATOM 750 C C . ALA A 1 99 ? 14.460 1.517 -12.229 1.00 87.25 99 ALA A C 1
ATOM 752 O O . ALA A 1 99 ? 13.556 2.235 -12.648 1.00 87.25 99 ALA A O 1
ATOM 753 N N . GLU A 1 100 ? 14.219 0.543 -11.351 1.00 90.88 100 GLU A N 1
ATOM 754 C CA . GLU A 1 100 ? 12.883 0.189 -10.868 1.00 90.88 100 GLU A CA 1
ATOM 755 C C . GLU A 1 100 ? 12.585 0.718 -9.468 1.00 90.88 100 GLU A C 1
ATOM 757 O O . GLU A 1 100 ? 11.482 0.520 -8.951 1.00 90.88 100 GLU A O 1
ATOM 762 N N . ARG A 1 101 ? 13.541 1.397 -8.823 1.00 91.75 101 ARG A N 1
ATOM 763 C CA . ARG A 1 101 ? 13.367 1.874 -7.445 1.00 91.75 101 ARG A CA 1
ATOM 764 C C . ARG A 1 101 ? 12.106 2.710 -7.289 1.00 91.75 101 ARG A C 1
ATOM 766 O O . ARG A 1 101 ? 11.372 2.506 -6.327 1.00 91.75 101 ARG A O 1
ATOM 773 N N . ASP A 1 102 ? 11.814 3.603 -8.230 1.00 93.38 102 ASP A N 1
ATOM 774 C CA . ASP A 1 102 ? 10.620 4.448 -8.156 1.00 93.38 102 ASP A CA 1
ATOM 775 C C . ASP A 1 102 ? 9.316 3.649 -8.253 1.00 93.38 102 ASP A C 1
ATOM 777 O O . ASP A 1 102 ? 8.363 3.948 -7.530 1.00 93.38 102 ASP A O 1
ATOM 781 N N . LEU A 1 103 ? 9.281 2.590 -9.067 1.00 94.62 103 LEU A N 1
ATOM 782 C CA . LEU A 1 103 ? 8.135 1.685 -9.154 1.00 94.62 103 LEU A CA 1
ATOM 783 C C . LEU A 1 103 ? 7.878 1.017 -7.795 1.00 94.62 103 LEU A C 1
ATOM 785 O O . LEU A 1 103 ? 6.789 1.146 -7.227 1.00 94.62 103 LEU A O 1
ATOM 789 N N . TRP A 1 104 ? 8.898 0.361 -7.238 1.00 96.75 104 TRP A N 1
ATOM 790 C CA . TRP A 1 104 ? 8.781 -0.361 -5.969 1.00 96.75 104 TRP A CA 1
ATOM 791 C C . TRP A 1 104 ? 8.509 0.579 -4.787 1.00 96.75 104 TRP A C 1
ATOM 793 O O . TRP A 1 104 ? 7.657 0.293 -3.944 1.00 96.75 104 TRP A O 1
ATOM 803 N N . GLN A 1 105 ? 9.139 1.757 -4.754 1.00 97.31 105 GLN A N 1
ATOM 804 C CA . GLN A 1 105 ? 8.855 2.777 -3.744 1.00 97.31 105 GLN A CA 1
ATOM 805 C C . GLN A 1 105 ? 7.458 3.395 -3.878 1.00 97.31 105 GLN A C 1
ATOM 807 O O . GLN A 1 105 ? 6.885 3.816 -2.869 1.00 97.31 105 GLN A O 1
ATOM 812 N N . GLY A 1 106 ? 6.907 3.489 -5.090 1.00 97.69 106 GLY A N 1
ATOM 813 C CA . GLY A 1 106 ? 5.528 3.918 -5.320 1.00 97.69 106 GLY A CA 1
ATOM 814 C C . GLY A 1 106 ? 4.536 2.926 -4.716 1.00 97.69 106 GLY A C 1
ATOM 815 O O . GLY A 1 106 ? 3.705 3.312 -3.894 1.00 97.69 106 GLY A O 1
ATOM 816 N N . LEU A 1 107 ? 4.692 1.637 -5.030 1.00 98.31 107 LEU A N 1
ATOM 817 C CA . LEU A 1 107 ? 3.863 0.553 -4.488 1.00 98.31 107 LEU A CA 1
ATOM 818 C C . LEU A 1 107 ? 3.954 0.455 -2.958 1.00 98.31 107 LEU A C 1
ATOM 820 O O . LEU A 1 107 ? 2.930 0.392 -2.272 1.00 98.31 107 LEU A O 1
ATOM 824 N N . ALA A 1 108 ? 5.166 0.540 -2.405 1.00 98.00 108 ALA A N 1
ATOM 825 C CA . ALA A 1 108 ? 5.382 0.580 -0.962 1.00 98.00 108 ALA A CA 1
ATOM 826 C C . ALA A 1 108 ? 4.670 1.776 -0.301 1.00 98.00 108 ALA A C 1
ATOM 828 O O . ALA A 1 108 ? 4.123 1.630 0.796 1.00 98.00 108 ALA A O 1
ATOM 829 N N . GLN A 1 109 ? 4.647 2.947 -0.955 1.00 98.31 109 GLN A N 1
ATOM 830 C CA . GLN A 1 109 ? 3.935 4.134 -0.467 1.00 98.31 109 GLN A CA 1
ATOM 831 C C . GLN A 1 109 ? 2.414 3.981 -0.508 1.00 98.31 109 GLN A C 1
ATOM 833 O O . GLN A 1 109 ? 1.739 4.418 0.427 1.00 98.31 109 GLN A O 1
ATOM 838 N N . LEU A 1 110 ? 1.873 3.338 -1.543 1.00 98.62 110 LEU A N 1
ATOM 839 C CA . LEU A 1 110 ? 0.446 3.029 -1.609 1.00 98.62 110 LEU A CA 1
ATOM 840 C C . LEU A 1 110 ? 0.021 2.111 -0.455 1.00 98.62 110 LEU A C 1
ATOM 842 O O . LEU A 1 110 ? -0.936 2.418 0.258 1.00 98.62 110 LEU A O 1
ATOM 846 N N . ALA A 1 111 ? 0.776 1.038 -0.212 1.00 98.44 111 ALA A N 1
ATOM 847 C CA . ALA A 1 111 ? 0.494 0.076 0.851 1.00 98.44 111 ALA A CA 1
ATOM 848 C C . ALA A 1 111 ? 0.551 0.712 2.257 1.00 98.44 111 ALA A C 1
ATOM 850 O O . ALA A 1 111 ? -0.356 0.538 3.079 1.00 98.44 111 ALA A O 1
ATOM 851 N N . VAL A 1 112 ? 1.562 1.537 2.548 1.00 97.88 112 VAL A N 1
ATOM 852 C CA . VAL A 1 112 ? 1.614 2.253 3.837 1.00 97.88 112 VAL A CA 1
ATOM 853 C C . VAL A 1 112 ? 0.549 3.357 3.927 1.00 97.88 112 VAL A C 1
ATOM 855 O O . VAL A 1 112 ? -0.010 3.576 5.000 1.00 97.88 112 VAL A O 1
ATOM 858 N N . GLY A 1 113 ? 0.177 3.999 2.814 1.00 97.50 113 GLY A N 1
ATOM 859 C CA . GLY A 1 113 ? -0.951 4.933 2.760 1.00 97.50 113 GLY A CA 1
ATOM 860 C C . GLY A 1 113 ? -2.278 4.276 3.149 1.00 97.50 113 GLY A C 1
ATOM 861 O O . GLY A 1 113 ? -2.986 4.794 4.018 1.00 97.50 113 GLY A O 1
ATOM 862 N N . LEU A 1 114 ? -2.558 3.089 2.600 1.00 97.31 114 LEU A N 1
ATOM 863 C CA . LEU A 1 114 ? -3.707 2.261 2.978 1.00 97.31 114 LEU A CA 1
ATOM 864 C C . LEU A 1 114 ? -3.645 1.848 4.456 1.00 97.31 114 LEU A C 1
ATOM 866 O O . LEU A 1 114 ? -4.638 1.960 5.171 1.00 97.31 114 LEU A O 1
ATOM 870 N N . THR A 1 115 ? -2.462 1.473 4.954 1.00 96.81 115 THR A N 1
ATOM 871 C CA . THR A 1 115 ? -2.252 1.168 6.380 1.00 96.81 115 THR A CA 1
ATOM 872 C C . THR A 1 115 ? -2.637 2.350 7.273 1.00 96.81 115 THR A C 1
ATOM 874 O O . THR A 1 115 ? -3.321 2.172 8.278 1.00 96.81 115 THR A O 1
ATOM 877 N N . HIS A 1 116 ? -2.221 3.572 6.936 1.00 95.50 116 HIS A N 1
ATOM 878 C CA . HIS A 1 116 ? -2.567 4.761 7.720 1.00 95.50 116 HIS A CA 1
ATOM 879 C C . HIS A 1 116 ? -4.070 5.043 7.713 1.00 95.50 116 HIS A C 1
ATOM 881 O O . HIS A 1 116 ? -4.637 5.318 8.774 1.00 95.50 116 HIS A O 1
ATOM 887 N N . ALA A 1 117 ? -4.712 4.928 6.551 1.00 94.44 117 ALA A N 1
ATOM 888 C CA . ALA A 1 117 ? -6.149 5.127 6.422 1.00 94.44 117 ALA A CA 1
ATOM 889 C C . ALA A 1 117 ? -6.940 4.084 7.234 1.00 94.44 117 ALA A C 1
ATOM 891 O O . ALA A 1 117 ? -7.825 4.448 8.010 1.00 94.44 117 ALA A O 1
ATOM 892 N N . ALA A 1 118 ? -6.541 2.811 7.164 1.00 94.31 118 ALA A N 1
ATOM 893 C CA . ALA A 1 118 ? -7.131 1.730 7.955 1.00 94.31 118 ALA A CA 1
ATOM 894 C C . ALA A 1 118 ? -6.857 1.859 9.457 1.00 94.31 118 ALA A C 1
ATOM 896 O O . ALA A 1 118 ? -7.614 1.383 10.302 1.00 94.31 118 ALA A O 1
ATOM 897 N N . ARG A 1 119 ? -5.791 2.575 9.826 1.00 93.25 119 ARG A N 1
ATOM 898 C CA . ARG A 1 119 ? -5.509 2.910 11.219 1.00 93.25 119 ARG A CA 1
ATOM 899 C C . ARG A 1 119 ? -6.279 4.143 11.727 1.00 93.25 119 ARG A C 1
ATOM 901 O O . ARG A 1 119 ? -6.033 4.556 12.861 1.00 93.25 119 ARG A O 1
ATOM 908 N N . GLY A 1 120 ? -7.178 4.727 10.934 1.00 92.12 120 GLY A N 1
ATOM 909 C CA . GLY A 1 120 ? -7.939 5.931 11.287 1.00 92.12 120 GLY A CA 1
ATOM 910 C C . GLY A 1 120 ? -7.171 7.244 11.097 1.00 92.12 120 GLY A C 1
ATOM 911 O O . GLY A 1 120 ? -7.689 8.311 11.409 1.00 92.12 120 GLY A O 1
ATOM 912 N N . ASN A 1 121 ? -5.951 7.203 10.551 1.00 92.38 121 ASN A N 1
ATOM 913 C CA . ASN A 1 121 ? -5.218 8.396 10.130 1.00 92.38 121 ASN A CA 1
ATOM 914 C C . ASN A 1 121 ? -5.516 8.682 8.652 1.00 92.38 121 ASN A C 1
ATOM 916 O O . ASN A 1 121 ? -4.665 8.505 7.777 1.00 92.38 121 ASN A O 1
ATOM 920 N N . ALA A 1 122 ? -6.753 9.098 8.380 1.00 91.12 122 ALA A N 1
ATOM 921 C CA . ALA A 1 122 ? -7.257 9.274 7.022 1.00 91.12 122 ALA A CA 1
ATOM 922 C C . ALA A 1 122 ? -6.513 10.381 6.252 1.00 91.12 122 ALA A C 1
ATOM 924 O O . ALA A 1 122 ? -6.116 10.176 5.107 1.00 91.12 122 ALA A O 1
ATOM 925 N N . ALA A 1 123 ? -6.232 11.522 6.893 1.00 92.44 123 ALA A N 1
ATOM 926 C CA . ALA A 1 123 ? -5.498 12.625 6.267 1.00 92.44 123 ALA A CA 1
ATOM 927 C C . ALA A 1 123 ? -4.050 12.239 5.908 1.00 92.44 123 ALA A C 1
ATOM 929 O O . ALA A 1 123 ? -3.584 12.514 4.797 1.00 92.44 123 ALA A O 1
ATOM 930 N N . GLY A 1 124 ? -3.345 11.564 6.825 1.00 94.06 124 GLY A N 1
ATOM 931 C CA . GLY A 1 124 ? -1.997 11.052 6.580 1.00 94.06 124 GLY A CA 1
ATOM 932 C C . GLY A 1 124 ? -1.979 9.972 5.498 1.00 94.06 124 GLY A C 1
ATOM 933 O O . GLY A 1 124 ? -1.141 10.028 4.598 1.00 94.06 124 GLY A O 1
ATOM 934 N N . GLY A 1 125 ? -2.944 9.047 5.535 1.00 95.38 125 GLY A N 1
ATOM 935 C CA . GLY A 1 125 ? -3.121 8.016 4.512 1.00 95.38 125 GLY A CA 1
ATOM 936 C C . GLY A 1 125 ? -3.368 8.608 3.125 1.00 95.38 125 GLY A C 1
ATOM 937 O O . GLY A 1 125 ? -2.650 8.282 2.184 1.00 95.38 125 GLY A O 1
ATOM 938 N N . ALA A 1 126 ? -4.289 9.567 3.008 1.00 95.75 126 ALA A N 1
ATOM 939 C CA . ALA A 1 126 ? -4.597 10.249 1.751 1.00 95.75 126 ALA A CA 1
ATOM 940 C C . ALA A 1 126 ? -3.380 10.979 1.155 1.00 95.75 126 ALA A C 1
ATOM 942 O O . ALA A 1 126 ? -3.179 10.972 -0.060 1.00 95.75 126 ALA A O 1
ATOM 943 N N . ARG A 1 127 ? -2.535 11.595 1.994 1.00 96.56 127 ARG A N 1
ATOM 944 C CA . ARG A 1 127 ? -1.294 12.238 1.535 1.00 96.56 127 ARG A CA 1
ATOM 945 C C . ARG A 1 127 ? -0.300 11.222 0.962 1.00 96.56 127 ARG A C 1
ATOM 947 O O 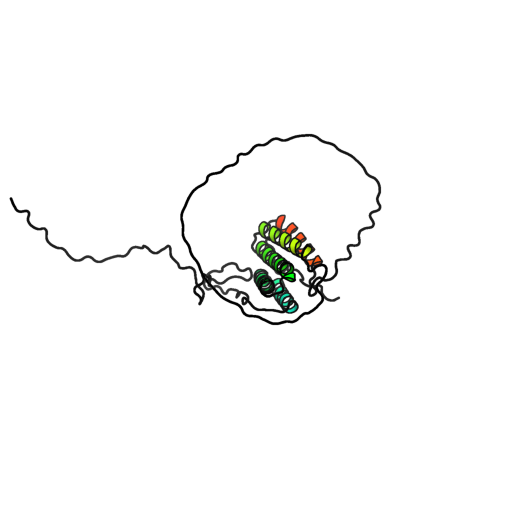. ARG A 1 127 ? 0.307 11.501 -0.069 1.00 96.56 127 ARG A O 1
ATOM 954 N N . LEU A 1 128 ? -0.136 10.072 1.617 1.00 97.56 128 LEU A N 1
ATOM 955 C CA . LEU A 1 128 ? 0.759 9.002 1.163 1.00 97.56 128 LEU A CA 1
ATOM 956 C C . LEU A 1 128 ? 0.256 8.342 -0.124 1.00 97.56 128 LEU A C 1
ATOM 958 O O . LEU A 1 128 ? 1.048 8.145 -1.039 1.00 97.56 128 LEU A O 1
ATOM 962 N N . LEU A 1 129 ? -1.052 8.084 -0.224 1.00 97.88 129 LEU A N 1
ATOM 963 C CA . LEU A 1 129 ? -1.683 7.536 -1.427 1.00 97.88 129 LEU A CA 1
ATOM 964 C C . LEU A 1 129 ? -1.461 8.442 -2.643 1.00 97.88 129 LEU A C 1
ATOM 966 O O . LEU A 1 129 ? -1.002 7.966 -3.678 1.00 97.88 129 LEU A O 1
ATOM 970 N N . ARG A 1 130 ? -1.697 9.756 -2.508 1.00 97.94 130 ARG A N 1
ATOM 971 C CA . ARG A 1 130 ? -1.432 10.720 -3.590 1.00 97.94 130 ARG A CA 1
ATOM 972 C C . ARG A 1 130 ? 0.037 10.722 -4.007 1.00 97.94 130 ARG A C 1
ATO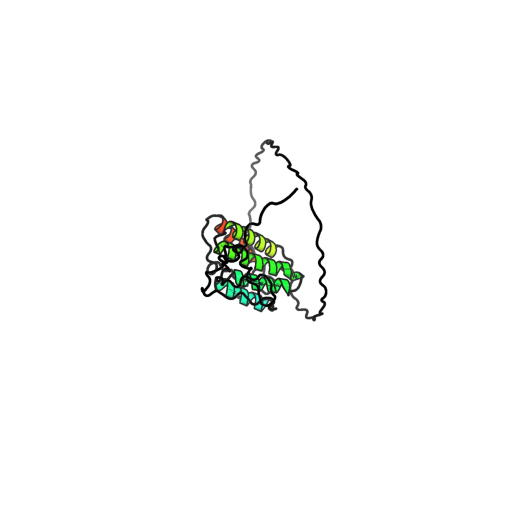M 974 O O . ARG A 1 130 ? 0.329 10.598 -5.188 1.00 97.94 130 ARG A O 1
ATOM 981 N N . ARG A 1 131 ? 0.961 10.777 -3.041 1.00 97.88 131 ARG A N 1
ATOM 982 C CA . ARG A 1 131 ? 2.403 10.772 -3.330 1.00 97.88 131 ARG A CA 1
ATOM 983 C C . ARG A 1 131 ? 2.857 9.482 -4.022 1.00 97.88 131 ARG A C 1
ATOM 985 O O . ARG A 1 131 ? 3.645 9.551 -4.960 1.00 97.88 131 ARG A O 1
ATOM 992 N N . GLY A 1 132 ? 2.360 8.329 -3.573 1.00 97.75 132 GLY A N 1
ATOM 993 C CA . GLY A 1 132 ? 2.642 7.041 -4.205 1.00 97.75 132 GLY A CA 1
ATOM 994 C C . GLY A 1 132 ? 2.107 6.987 -5.636 1.00 97.75 132 GLY A C 1
ATOM 995 O O . GLY A 1 132 ? 2.832 6.580 -6.538 1.00 97.75 132 GLY A O 1
ATOM 996 N N . ALA A 1 133 ? 0.885 7.480 -5.861 1.00 97.44 133 ALA A N 1
ATOM 997 C CA . ALA A 1 133 ? 0.286 7.573 -7.190 1.00 97.44 133 ALA A CA 1
ATOM 998 C C . ALA A 1 133 ? 1.094 8.482 -8.127 1.00 97.44 133 ALA A C 1
ATOM 1000 O O . ALA A 1 133 ? 1.379 8.100 -9.257 1.00 97.44 133 ALA A O 1
ATOM 1001 N N . ASP A 1 134 ? 1.516 9.655 -7.653 1.00 96.75 134 ASP A N 1
ATOM 1002 C CA . ASP A 1 134 ? 2.317 10.581 -8.456 1.00 96.75 134 ASP A CA 1
ATOM 1003 C C . ASP A 1 134 ? 3.692 9.992 -8.792 1.00 96.75 134 ASP A C 1
ATOM 1005 O O . ASP A 1 134 ? 4.196 10.187 -9.894 1.00 96.75 134 ASP A O 1
ATOM 1009 N N . ARG A 1 135 ? 4.292 9.217 -7.883 1.00 95.44 135 ARG A N 1
ATOM 1010 C CA . ARG A 1 135 ? 5.529 8.488 -8.181 1.00 95.44 135 ARG A CA 1
ATOM 1011 C C . ARG A 1 135 ? 5.320 7.412 -9.248 1.00 95.44 135 ARG A C 1
ATOM 1013 O O . ARG A 1 135 ? 6.141 7.305 -10.149 1.00 95.44 135 ARG A O 1
ATOM 1020 N N . LEU A 1 136 ? 4.232 6.644 -9.176 1.00 94.31 136 LEU A N 1
ATOM 1021 C CA . LEU A 1 136 ? 3.918 5.627 -10.186 1.00 94.31 136 LEU A CA 1
ATOM 1022 C C . LEU A 1 136 ? 3.612 6.238 -11.558 1.00 94.31 136 LEU A C 1
ATOM 1024 O O . LEU A 1 136 ? 4.018 5.683 -12.572 1.00 94.31 136 LEU A O 1
ATOM 1028 N N . ALA A 1 137 ? 2.935 7.387 -11.591 1.00 91.38 137 ALA A N 1
ATOM 1029 C CA . ALA A 1 137 ? 2.610 8.090 -12.829 1.00 91.38 137 ALA A CA 1
ATOM 1030 C C . ALA A 1 137 ? 3.843 8.696 -13.523 1.00 91.38 137 ALA A C 1
ATOM 1032 O O . ALA A 1 137 ? 3.838 8.842 -14.742 1.00 91.38 137 ALA A O 1
ATOM 1033 N N . ASN A 1 138 ? 4.882 9.043 -12.756 1.00 86.81 138 ASN A N 1
ATOM 1034 C CA . ASN A 1 138 ? 6.067 9.751 -13.253 1.00 86.81 138 ASN A CA 1
ATOM 1035 C C . ASN A 1 138 ? 7.342 8.886 -13.297 1.00 86.81 138 ASN A C 1
ATOM 1037 O O . ASN A 1 138 ? 8.392 9.377 -13.705 1.00 86.81 138 ASN A O 1
ATOM 1041 N N . GLY A 1 139 ? 7.285 7.631 -12.842 1.00 67.19 139 GLY A N 1
ATOM 1042 C CA . GLY A 1 139 ? 8.445 6.741 -12.790 1.00 67.19 139 GLY A CA 1
ATOM 1043 C C . GLY A 1 139 ? 8.869 6.231 -14.179 1.00 67.19 139 GLY A C 1
ATOM 1044 O O . GLY A 1 139 ? 8.015 6.041 -15.049 1.00 67.19 139 GLY A O 1
ATOM 1045 N N . PRO A 1 140 ? 10.164 5.924 -14.393 1.00 56.09 140 PRO A N 1
ATOM 1046 C CA . PRO A 1 140 ? 10.722 5.548 -15.702 1.00 56.09 140 PRO A CA 1
ATOM 1047 C C . PRO A 1 140 ? 10.210 4.213 -16.291 1.00 56.09 140 PRO A C 1
ATOM 1049 O O . PRO A 1 140 ? 10.619 3.826 -17.380 1.00 56.09 140 PRO A O 1
ATOM 1052 N N . GLY A 1 141 ? 9.277 3.521 -15.629 1.00 48.56 141 GLY A N 1
ATOM 1053 C CA . GLY A 1 141 ? 8.695 2.254 -16.085 1.00 48.56 141 GLY A CA 1
ATOM 1054 C C . GLY A 1 141 ? 7.441 2.371 -16.959 1.00 48.56 141 GLY A C 1
ATOM 1055 O O . GLY A 1 141 ? 6.969 1.355 -17.454 1.00 48.56 141 GLY A O 1
ATOM 1056 N N . ALA A 1 142 ? 6.875 3.565 -17.167 1.00 46.72 142 ALA A N 1
ATOM 1057 C CA . ALA A 1 142 ? 5.693 3.714 -18.025 1.00 46.72 142 ALA A CA 1
ATOM 1058 C C . ALA A 1 142 ? 6.007 3.603 -19.533 1.00 46.72 142 ALA A C 1
ATOM 1060 O O . ALA A 1 142 ? 5.084 3.415 -20.322 1.00 46.72 142 ALA A O 1
ATOM 1061 N N . ALA A 1 143 ? 7.282 3.713 -19.929 1.00 38.66 143 ALA A N 1
ATOM 1062 C CA . ALA A 1 143 ? 7.684 3.740 -21.336 1.00 38.66 143 ALA A CA 1
ATOM 1063 C C . ALA A 1 143 ? 8.504 2.519 -21.794 1.00 38.66 143 ALA A C 1
ATOM 1065 O O . ALA A 1 143 ? 8.266 2.051 -22.896 1.00 38.66 143 ALA A O 1
ATOM 1066 N N . GLU A 1 144 ? 9.429 1.962 -21.000 1.00 42.94 144 GLU A N 1
ATOM 1067 C CA . GLU A 1 144 ? 10.367 0.942 -21.508 1.00 42.94 144 GLU A CA 1
ATOM 1068 C C . GLU A 1 144 ? 10.841 -0.008 -20.386 1.00 42.94 144 GLU A C 1
ATOM 1070 O O . GLU A 1 144 ? 11.732 0.331 -19.610 1.00 42.94 144 GLU A O 1
ATOM 1075 N N . ALA A 1 145 ? 10.271 -1.213 -20.274 1.00 42.06 145 ALA A N 1
ATOM 1076 C CA . ALA A 1 145 ? 10.830 -2.285 -19.435 1.00 42.06 145 ALA A CA 1
ATOM 1077 C C . ALA A 1 145 ? 10.507 -3.663 -20.031 1.00 42.06 145 ALA A C 1
ATOM 1079 O O . ALA A 1 145 ? 9.645 -4.400 -19.551 1.00 42.06 145 ALA A O 1
ATOM 1080 N N . GLY A 1 146 ? 11.203 -3.992 -21.119 1.00 36.16 146 GLY A N 1
ATOM 1081 C CA . GLY A 1 146 ? 11.160 -5.299 -21.763 1.00 36.16 146 GLY A CA 1
ATOM 1082 C C . GLY A 1 146 ? 12.546 -5.746 -22.219 1.00 36.16 146 GLY A C 1
ATOM 1083 O O . GLY A 1 146 ? 12.852 -5.627 -23.396 1.00 36.16 146 GLY A O 1
ATOM 1084 N N . ALA A 1 147 ? 13.370 -6.273 -21.307 1.00 37.38 147 ALA A N 1
ATOM 1085 C CA . ALA A 1 147 ? 14.429 -7.248 -21.613 1.00 37.38 147 ALA A CA 1
ATOM 1086 C C . ALA A 1 147 ? 15.027 -7.838 -20.314 1.00 37.38 147 ALA A C 1
ATOM 1088 O O . ALA A 1 147 ? 15.437 -7.071 -19.444 1.00 37.38 147 ALA A O 1
ATOM 1089 N N . PRO A 1 148 ? 15.134 -9.174 -20.166 1.00 42.41 148 PRO A N 1
ATOM 1090 C CA . PRO A 1 148 ? 15.852 -9.788 -19.055 1.00 42.41 148 PRO A CA 1
ATOM 1091 C C . PRO A 1 148 ? 17.356 -9.859 -19.363 1.00 42.41 148 PRO A C 1
ATOM 1093 O O . PRO A 1 148 ? 17.777 -10.528 -20.307 1.00 42.41 148 PRO A O 1
ATOM 1096 N N . GLY A 1 149 ? 18.171 -9.192 -18.546 1.00 29.09 149 GLY A N 1
ATOM 1097 C CA . GLY A 1 149 ? 19.629 -9.292 -18.570 1.00 29.09 149 GLY A CA 1
ATOM 1098 C C . GLY A 1 149 ? 20.145 -9.815 -17.236 1.00 29.09 149 GLY A C 1
ATOM 1099 O O . GLY A 1 149 ? 20.260 -9.064 -16.274 1.00 29.09 149 GLY A O 1
ATOM 1100 N N . ALA A 1 150 ? 20.437 -11.111 -17.174 1.00 35.19 150 ALA A N 1
ATOM 1101 C CA . ALA A 1 150 ? 21.159 -11.722 -16.068 1.00 35.19 150 ALA A CA 1
ATOM 1102 C C . ALA A 1 150 ? 22.616 -11.231 -16.038 1.00 35.19 150 ALA A C 1
ATOM 1104 O O . ALA A 1 150 ? 23.278 -11.291 -17.071 1.00 35.19 150 ALA A O 1
ATOM 1105 N N . ALA A 1 151 ? 23.128 -10.845 -14.865 1.00 30.58 151 ALA A N 1
ATOM 1106 C CA . ALA A 1 151 ? 24.512 -11.105 -14.454 1.00 30.58 151 ALA A CA 1
ATOM 1107 C C . ALA A 1 151 ? 24.749 -10.727 -12.979 1.00 30.58 151 ALA A C 1
ATOM 1109 O O . ALA A 1 151 ? 24.700 -9.564 -12.604 1.00 30.58 151 ALA A O 1
ATOM 1110 N N . SER A 1 152 ? 25.016 -11.774 -12.199 1.00 28.20 152 SER A N 1
ATOM 1111 C CA . SER A 1 152 ? 26.089 -11.941 -11.213 1.00 28.20 152 SER A CA 1
ATOM 1112 C C . SER A 1 152 ? 26.426 -10.863 -10.176 1.00 28.20 152 SER A C 1
ATOM 1114 O O . SER A 1 152 ? 26.786 -9.729 -10.464 1.00 28.20 152 SER A O 1
ATOM 1116 N N . ALA A 1 153 ? 26.447 -11.373 -8.946 1.00 29.45 153 ALA A N 1
ATOM 1117 C CA . ALA A 1 153 ? 27.030 -10.839 -7.731 1.00 29.45 153 ALA A CA 1
ATOM 1118 C C . ALA A 1 153 ? 28.480 -10.346 -7.861 1.00 29.45 153 ALA A C 1
ATOM 1120 O O . ALA A 1 153 ? 29.313 -10.990 -8.496 1.00 29.45 153 ALA A O 1
ATOM 1121 N N . GLU A 1 154 ? 28.788 -9.311 -7.083 1.00 26.70 154 GLU A N 1
ATOM 1122 C CA . GLU A 1 154 ? 30.111 -9.072 -6.517 1.00 26.70 154 GLU A CA 1
ATOM 1123 C C . GLU A 1 154 ? 29.948 -8.472 -5.113 1.00 26.70 154 GLU A C 1
ATOM 1125 O O . GLU A 1 154 ? 29.289 -7.458 -4.898 1.00 26.70 154 GLU A O 1
ATOM 1130 N N . SER A 1 155 ? 30.514 -9.179 -4.143 1.00 27.39 155 SER A N 1
ATOM 1131 C CA . SER A 1 155 ? 30.601 -8.857 -2.724 1.00 27.39 155 SER A CA 1
ATOM 1132 C C . SER A 1 155 ? 31.609 -7.738 -2.452 1.00 27.39 155 SER A C 1
ATOM 1134 O O . SER A 1 155 ? 32.760 -7.851 -2.869 1.00 27.39 155 SER A O 1
ATOM 1136 N N . GLY A 1 156 ? 31.229 -6.740 -1.649 1.00 26.69 156 GLY A N 1
ATOM 1137 C CA . GLY A 1 156 ? 32.157 -5.721 -1.150 1.00 26.69 156 GLY A CA 1
ATOM 1138 C C . GLY A 1 156 ? 31.636 -4.960 0.073 1.00 26.69 156 GLY A C 1
ATOM 1139 O O . GLY A 1 156 ? 31.053 -3.892 -0.057 1.00 26.69 156 GLY A O 1
ATOM 1140 N N . THR A 1 157 ? 31.859 -5.503 1.269 1.00 29.83 157 THR A N 1
ATOM 1141 C CA . THR A 1 157 ? 32.060 -4.737 2.525 1.00 29.83 157 THR A CA 1
ATOM 1142 C C . THR A 1 157 ? 33.570 -4.526 2.700 1.00 29.83 157 THR A C 1
ATOM 1144 O O . THR A 1 157 ? 34.303 -5.418 2.263 1.00 29.83 157 THR A O 1
ATOM 1147 N N . PRO A 1 158 ? 34.086 -3.444 3.324 1.00 40.28 158 PRO A N 1
ATOM 1148 C CA . PRO A 1 158 ? 33.759 -2.959 4.682 1.00 40.28 158 PRO A CA 1
ATOM 1149 C C . PRO A 1 158 ? 33.673 -1.404 4.714 1.00 40.28 158 PRO A C 1
ATOM 1151 O O . PRO A 1 158 ? 33.686 -0.781 3.664 1.00 40.28 158 PRO A O 1
ATOM 1154 N N . ASP A 1 159 ? 33.494 -0.648 5.795 1.00 24.25 159 ASP A N 1
ATOM 1155 C CA . ASP A 1 159 ? 34.075 -0.701 7.133 1.00 24.25 159 ASP A CA 1
ATOM 1156 C C . ASP A 1 159 ? 33.402 0.382 8.000 1.00 24.25 159 ASP A C 1
ATOM 1158 O O . ASP A 1 159 ? 32.929 1.404 7.495 1.00 24.25 159 ASP A O 1
ATOM 1162 N N . ALA A 1 160 ? 33.347 0.148 9.307 1.00 28.31 160 ALA A N 1
ATOM 1163 C CA . ALA A 1 160 ? 32.768 1.054 10.285 1.00 28.31 160 ALA A CA 1
ATOM 1164 C C . ALA A 1 160 ? 33.808 2.070 10.776 1.00 28.31 160 ALA A C 1
ATOM 1166 O O . ALA A 1 160 ? 34.896 1.696 11.200 1.00 28.31 160 ALA A O 1
ATOM 1167 N N . SER A 1 161 ? 33.438 3.349 10.853 1.00 30.03 161 SER A N 1
ATOM 1168 C CA . SER A 1 161 ? 34.075 4.286 11.786 1.00 30.03 161 SER A CA 1
ATOM 1169 C C . SER A 1 161 ? 33.150 5.451 12.118 1.00 30.03 161 SER A C 1
ATOM 1171 O O . SER A 1 161 ? 32.903 6.334 11.300 1.00 30.03 161 SER A O 1
ATOM 1173 N N . SER A 1 162 ? 32.656 5.450 13.358 1.00 29.36 162 SER A N 1
ATOM 1174 C CA . SER A 1 162 ? 32.316 6.677 14.082 1.00 29.36 162 SER A CA 1
ATOM 1175 C C . SER A 1 162 ? 33.577 7.524 14.276 1.00 29.36 162 SER A C 1
ATOM 1177 O O . SER A 1 162 ? 34.670 6.975 14.427 1.00 29.36 162 SER A O 1
ATOM 1179 N N . PRO A 1 163 ? 33.428 8.852 14.351 1.00 35.88 163 PRO A N 1
ATOM 1180 C CA . PRO A 1 163 ? 33.502 9.466 15.679 1.00 35.88 163 PRO A CA 1
ATOM 1181 C C . PRO A 1 163 ? 32.484 10.603 15.913 1.00 35.88 163 PRO A C 1
ATOM 1183 O O . PRO A 1 163 ? 32.244 11.443 15.055 1.00 35.88 163 PRO A O 1
ATOM 1186 N N . GLU A 1 164 ? 31.946 10.646 17.131 1.00 29.62 164 GLU A N 1
ATOM 1187 C CA . GLU A 1 164 ? 31.509 11.863 17.850 1.00 29.62 164 GLU A CA 1
ATOM 1188 C C . GLU A 1 164 ? 32.669 12.266 18.807 1.00 29.62 164 GLU A C 1
ATOM 1190 O O . GLU A 1 164 ? 33.542 11.410 19.008 1.00 29.62 164 GLU A O 1
ATOM 1195 N N . PRO A 1 165 ? 32.726 13.446 19.483 1.00 45.12 165 PRO A N 1
ATOM 1196 C CA . PRO A 1 165 ? 31.697 14.492 19.665 1.00 45.12 165 PRO A CA 1
ATOM 1197 C C . PRO A 1 165 ? 32.214 15.960 19.565 1.00 45.12 165 PRO A C 1
ATOM 1199 O O . PRO A 1 165 ? 33.417 16.216 19.549 1.00 45.12 165 PRO A O 1
ATOM 1202 N N . GLY A 1 166 ? 31.314 16.958 19.631 1.00 29.67 166 GLY A N 1
ATOM 1203 C CA . GLY A 1 166 ? 31.735 18.350 19.881 1.00 29.67 166 GLY A CA 1
ATOM 1204 C C . GLY A 1 166 ? 30.663 19.449 19.835 1.00 29.67 166 GLY A C 1
ATOM 1205 O O . GLY A 1 166 ? 30.462 20.066 18.803 1.00 29.67 166 GLY A O 1
ATOM 1206 N N . ALA A 1 167 ? 30.037 19.697 20.989 1.00 31.42 167 ALA A N 1
ATOM 1207 C CA . ALA A 1 167 ? 29.555 20.972 21.554 1.00 31.42 167 ALA A CA 1
ATOM 1208 C C . ALA A 1 167 ? 28.978 22.125 20.679 1.00 31.42 167 ALA A C 1
ATOM 1210 O O . ALA A 1 167 ? 29.682 22.795 19.939 1.00 31.42 167 ALA A O 1
ATOM 1211 N N . SER A 1 168 ? 27.725 22.469 21.023 1.00 28.56 168 SER A N 1
ATOM 1212 C CA . SER A 1 168 ? 27.186 23.796 21.407 1.00 28.56 168 SER A CA 1
ATOM 1213 C C . SER A 1 168 ? 27.384 25.033 20.516 1.00 28.56 168 SER A C 1
ATOM 1215 O O . SER A 1 168 ? 28.497 25.531 20.378 1.00 28.56 168 SER A O 1
ATOM 1217 N N . SER A 1 169 ? 26.245 25.658 20.168 1.00 32.12 169 SER A N 1
ATOM 1218 C CA . SER A 1 169 ? 25.859 27.084 20.384 1.00 32.12 169 SER A CA 1
ATOM 1219 C C . SER A 1 169 ? 24.968 27.543 19.215 1.00 32.12 169 SER A C 1
ATOM 1221 O O . SER A 1 169 ? 25.369 27.481 18.066 1.00 32.12 169 SER A O 1
ATOM 1223 N N . SER A 1 170 ? 23.659 27.690 19.434 1.00 33.16 170 SER A N 1
ATOM 1224 C CA . SER A 1 170 ? 22.951 28.962 19.668 1.00 33.16 170 SER A CA 1
ATOM 1225 C C . SER A 1 170 ? 22.876 29.881 18.447 1.00 33.16 170 SER A C 1
ATOM 1227 O O . SER A 1 170 ? 23.783 30.670 18.218 1.00 33.16 170 SER A O 1
ATOM 1229 N N . GLU A 1 171 ? 21.732 29.886 17.760 1.00 41.06 171 GLU A N 1
ATOM 1230 C CA . GLU A 1 171 ? 21.313 31.056 16.990 1.00 41.06 171 GLU A CA 1
ATOM 1231 C C . GLU A 1 171 ? 19.786 31.135 16.874 1.00 41.06 171 GLU A C 1
ATOM 1233 O O . GLU A 1 171 ? 19.097 30.267 16.342 1.00 41.06 171 GLU A O 1
ATOM 1238 N N . THR A 1 172 ? 19.281 32.210 17.471 1.00 36.19 172 THR A N 1
ATOM 1239 C CA . THR A 1 172 ? 17.918 32.724 17.414 1.00 36.19 172 THR A CA 1
ATOM 1240 C C . THR A 1 172 ? 17.737 33.462 16.091 1.00 36.19 172 THR A C 1
ATOM 1242 O O . THR A 1 172 ? 18.532 34.343 15.777 1.00 36.19 172 THR A O 1
ATOM 1245 N N . GLY A 1 173 ? 16.670 33.171 15.348 1.00 37.69 173 GLY A N 1
ATOM 1246 C CA . GLY A 1 173 ? 16.357 33.877 14.107 1.00 37.69 173 GLY A CA 1
ATOM 1247 C C . GLY A 1 173 ? 14.886 33.762 13.730 1.00 37.69 173 GLY A C 1
ATOM 1248 O O . GLY A 1 173 ? 14.500 32.910 12.939 1.00 37.69 173 GLY A O 1
ATOM 1249 N N . THR A 1 174 ? 14.061 34.625 14.312 1.00 42.38 174 THR A N 1
ATOM 1250 C CA . THR A 1 174 ? 12.678 34.890 13.895 1.00 42.38 174 THR A CA 1
ATOM 1251 C C . THR A 1 174 ? 12.685 35.727 12.612 1.00 42.38 174 THR A C 1
ATOM 1253 O O . THR A 1 174 ? 13.350 36.762 12.597 1.00 42.38 174 THR A O 1
ATOM 1256 N N . PRO A 1 175 ? 11.887 35.399 11.584 1.00 53.38 175 PRO A N 1
ATOM 1257 C CA . PRO A 1 175 ? 11.404 36.421 10.664 1.00 53.38 175 PRO A CA 1
ATOM 1258 C C . PRO A 1 175 ? 9.918 36.708 10.892 1.00 53.38 175 PRO A C 1
ATOM 1260 O O . PRO A 1 175 ? 9.083 35.811 11.007 1.00 53.38 175 PRO A O 1
ATOM 1263 N N . GLY A 1 176 ? 9.628 38.003 10.997 1.00 38.09 176 GLY A N 1
ATOM 1264 C CA . GLY A 1 176 ? 8.306 38.561 11.211 1.00 38.09 176 GLY A CA 1
ATOM 1265 C C . GLY A 1 176 ? 7.422 38.546 9.965 1.00 38.09 176 GLY A C 1
ATOM 1266 O O . GLY A 1 176 ? 7.871 38.672 8.829 1.00 38.09 176 GLY A O 1
ATOM 1267 N N . THR A 1 177 ? 6.134 38.428 10.254 1.00 33.19 177 THR A N 1
ATOM 1268 C CA . THR A 1 177 ? 4.968 38.698 9.419 1.00 33.19 177 THR A CA 1
ATOM 1269 C C . THR A 1 177 ? 5.011 40.089 8.784 1.00 33.19 177 THR A C 1
ATOM 1271 O O . THR A 1 177 ? 5.243 41.075 9.480 1.00 33.19 177 THR A O 1
ATOM 1274 N N . SER A 1 178 ? 4.650 40.192 7.503 1.00 45.34 178 SER A N 1
ATOM 1275 C CA . SER A 1 178 ? 4.039 41.410 6.965 1.00 45.34 178 SER A CA 1
ATOM 1276 C C . SER A 1 178 ? 3.029 41.054 5.875 1.00 45.34 178 SER A C 1
ATOM 1278 O O . SER A 1 178 ? 3.342 40.334 4.930 1.00 45.34 178 SER A O 1
ATOM 1280 N N . ALA A 1 179 ? 1.800 41.525 6.066 1.00 38.09 179 ALA A N 1
ATOM 1281 C CA . ALA A 1 179 ? 0.663 41.379 5.170 1.00 38.09 179 ALA A CA 1
ATOM 1282 C C . ALA A 1 179 ? 0.516 42.629 4.294 1.00 38.09 179 ALA A C 1
ATOM 1284 O O . ALA A 1 179 ? 0.788 43.728 4.777 1.00 38.09 179 ALA A O 1
ATOM 1285 N N . SER A 1 180 ? 0.031 42.470 3.056 1.00 38.03 180 SER A N 1
ATOM 1286 C CA . SER A 1 180 ? -0.733 43.475 2.288 1.00 38.03 180 SER A CA 1
ATOM 1287 C C . SER A 1 180 ? -1.299 42.849 0.998 1.00 38.03 180 SER A C 1
ATOM 1289 O O . SER A 1 180 ? -0.547 42.487 0.099 1.00 38.03 180 SER A O 1
ATOM 1291 N N . GLU A 1 181 ? -2.626 42.729 0.919 1.00 40.12 181 GLU A N 1
ATOM 1292 C CA . GLU A 1 181 ? -3.440 42.718 -0.320 1.00 40.12 181 GLU A CA 1
ATOM 1293 C C . GLU A 1 181 ? -3.933 44.171 -0.594 1.00 40.12 181 GLU A C 1
ATOM 1295 O O . GLU A 1 181 ? -3.613 45.034 0.232 1.00 40.12 181 GLU A O 1
ATOM 1300 N N . PRO A 1 182 ? -4.777 44.515 -1.605 1.00 53.41 182 PRO A N 1
ATOM 1301 C CA . PRO A 1 182 ? -5.294 43.788 -2.786 1.00 53.41 182 PRO A CA 1
ATOM 1302 C C . PRO A 1 182 ? -5.188 44.591 -4.116 1.00 53.41 182 PRO A C 1
ATOM 1304 O O . PRO A 1 182 ? -4.893 45.785 -4.126 1.00 53.41 182 PRO A O 1
ATOM 1307 N N . GLY A 1 183 ? -5.529 43.970 -5.257 1.00 35.53 183 GLY A N 1
ATOM 1308 C CA . GLY A 1 183 ? -5.647 44.686 -6.538 1.00 35.53 183 GLY A CA 1
ATOM 1309 C C . GLY A 1 183 ? -6.360 43.931 -7.670 1.00 35.53 183 GLY A C 1
ATOM 1310 O O . GLY A 1 183 ? -5.726 43.198 -8.411 1.00 35.53 183 GLY A O 1
ATOM 1311 N N . ALA A 1 184 ? -7.669 44.181 -7.783 1.00 38.28 184 ALA A N 1
ATOM 1312 C CA . ALA A 1 184 ? -8.513 44.278 -8.988 1.00 38.28 184 ALA A CA 1
ATOM 1313 C C . ALA A 1 184 ? -8.518 43.186 -10.095 1.00 38.28 184 ALA A C 1
ATOM 1315 O O . ALA A 1 184 ? -7.631 43.092 -10.932 1.00 38.28 184 ALA A O 1
ATOM 1316 N N . SER A 1 185 ? -9.662 42.490 -10.159 1.00 35.25 185 SER A N 1
ATOM 1317 C CA . SER A 1 185 ? -10.608 42.367 -11.292 1.00 35.25 185 SER A CA 1
ATOM 1318 C C . SER A 1 185 ? -10.092 42.453 -12.738 1.00 35.25 185 SER A C 1
ATOM 1320 O O . SER A 1 185 ? -9.668 43.516 -13.188 1.00 35.25 185 SER A O 1
ATOM 1322 N N . SER A 1 186 ? -10.366 41.408 -13.527 1.00 38.16 186 SER A N 1
ATOM 1323 C CA . SER A 1 186 ? -11.098 41.552 -14.797 1.00 38.16 186 SER A CA 1
ATOM 1324 C C . SER A 1 186 ? -11.757 40.236 -15.208 1.00 38.16 186 SER A C 1
ATOM 1326 O O . SER A 1 186 ? -11.151 39.169 -15.225 1.00 38.16 186 SER A O 1
ATOM 1328 N N . SER A 1 187 ? -13.046 40.357 -15.488 1.00 41.47 187 SER A N 1
ATOM 1329 C CA . SER A 1 187 ? -13.968 39.376 -16.038 1.00 41.47 187 SER A CA 1
ATOM 1330 C C . SER A 1 187 ? -13.926 39.423 -17.561 1.00 41.47 187 SER A C 1
ATOM 1332 O O . SER A 1 187 ? -14.190 40.485 -18.121 1.00 41.47 187 SER A O 1
ATOM 1334 N N . GLU A 1 188 ? -13.701 38.289 -18.221 1.00 43.78 188 GLU A N 1
ATOM 1335 C CA . GLU A 1 188 ? -13.882 38.169 -19.670 1.00 43.78 188 GLU A CA 1
ATOM 1336 C C . GLU A 1 188 ? -14.681 36.903 -19.995 1.00 43.78 188 GLU A C 1
ATOM 1338 O O . GLU A 1 188 ? -14.238 35.770 -19.814 1.00 43.78 188 GLU A O 1
ATOM 1343 N N . THR A 1 189 ? -15.915 37.138 -20.434 1.00 46.03 189 THR A N 1
ATOM 1344 C CA . THR A 1 189 ? -16.847 36.154 -20.980 1.00 46.03 189 THR A CA 1
ATOM 1345 C C . THR A 1 189 ? -16.448 35.844 -22.418 1.00 46.03 189 THR A C 1
ATOM 1347 O O . THR A 1 189 ? -16.443 36.737 -23.262 1.00 46.03 189 THR A O 1
ATOM 1350 N N . GLY A 1 190 ? -16.188 34.572 -22.714 1.00 38.47 190 GLY A N 1
ATOM 1351 C CA . GLY A 1 190 ? -15.974 34.086 -24.072 1.00 38.47 190 GLY A CA 1
ATOM 1352 C C . GLY A 1 190 ? -16.369 32.618 -24.203 1.00 38.47 190 GLY A C 1
ATOM 1353 O O . GLY A 1 190 ? -15.687 31.724 -23.719 1.00 38.47 190 GLY A O 1
ATOM 1354 N N . THR A 1 191 ? -17.486 32.360 -24.871 1.00 42.19 191 THR A N 1
ATOM 1355 C CA . THR A 1 191 ? -17.843 31.067 -25.479 1.00 42.19 191 THR A CA 1
ATOM 1356 C C . THR A 1 191 ? -18.257 31.433 -26.903 1.00 42.19 191 THR A C 1
ATOM 1358 O O . THR A 1 191 ? -19.015 32.395 -27.055 1.00 42.19 191 THR A O 1
ATOM 1361 N N . PRO A 1 192 ? -17.750 30.760 -27.952 1.00 52.84 192 PRO A N 1
ATOM 1362 C CA . PRO A 1 192 ? -18.414 29.518 -28.341 1.00 52.84 192 PRO A CA 1
ATOM 1363 C C . PRO A 1 192 ? -17.527 28.428 -28.966 1.00 52.84 192 PRO A C 1
ATOM 1365 O O . PRO A 1 192 ? -16.559 28.693 -29.667 1.00 52.84 192 PRO A O 1
ATOM 1368 N N . GLY A 1 193 ? -17.992 27.187 -28.793 1.00 47.91 193 GLY A N 1
ATOM 1369 C CA . GLY A 1 193 ? -18.030 26.198 -29.870 1.00 47.91 193 GLY A CA 1
ATOM 1370 C C . GLY A 1 193 ? -16.720 25.512 -30.240 1.00 47.91 193 GLY A C 1
ATOM 1371 O O . GLY A 1 193 ? -16.160 25.794 -31.291 1.00 47.91 193 GLY A O 1
ATOM 1372 N N . THR A 1 194 ? -16.350 24.483 -29.479 1.00 37.88 194 THR A N 1
ATOM 1373 C CA . THR A 1 194 ? -15.581 23.360 -30.026 1.00 37.88 194 THR A CA 1
ATOM 1374 C C . THR A 1 194 ? -16.276 22.080 -29.606 1.00 37.88 194 THR A C 1
ATOM 1376 O O . THR A 1 194 ? -16.420 21.797 -28.419 1.00 37.88 194 THR A O 1
ATOM 1379 N N . SER A 1 195 ? -16.740 21.334 -30.604 1.00 49.22 195 SER A N 1
ATOM 1380 C CA . SER A 1 195 ? -17.188 19.955 -30.475 1.00 49.22 195 SER A CA 1
ATOM 1381 C C . SER A 1 195 ? -16.051 19.149 -29.849 1.00 49.22 195 SER A C 1
ATOM 1383 O O . SER A 1 195 ? -15.097 18.779 -30.532 1.00 49.22 195 SER A O 1
ATOM 1385 N N . ALA A 1 196 ? -16.110 18.943 -28.535 1.00 39.47 196 ALA A N 1
ATOM 1386 C CA . ALA A 1 196 ? -15.210 18.042 -27.845 1.00 39.47 196 ALA A CA 1
ATOM 1387 C C . ALA A 1 196 ? -15.630 16.624 -28.229 1.00 39.47 196 ALA A C 1
ATOM 1389 O O . ALA A 1 196 ? -16.557 16.059 -27.655 1.00 39.47 196 ALA A O 1
ATOM 1390 N N . SER A 1 197 ? -14.969 16.070 -29.244 1.00 40.22 197 SER A N 1
ATOM 1391 C CA . SER A 1 197 ? -14.828 14.624 -29.344 1.00 40.22 197 SER A CA 1
ATOM 1392 C C . SER A 1 197 ? -14.266 14.161 -28.006 1.00 40.22 197 SER A C 1
ATOM 1394 O O . SER A 1 197 ? -13.161 14.562 -27.636 1.00 40.22 197 SER A O 1
ATOM 1396 N N . GLU A 1 198 ? -15.061 13.408 -27.250 1.00 45.44 198 GLU A N 1
ATOM 1397 C CA . GLU A 1 198 ? -14.639 12.825 -25.984 1.00 45.44 198 GLU A CA 1
ATOM 1398 C C . GLU A 1 198 ? -13.295 12.121 -26.217 1.00 45.44 198 GLU A C 1
ATOM 1400 O O . GLU A 1 198 ? -13.217 11.252 -27.096 1.00 45.44 198 GLU A O 1
ATOM 1405 N N . PRO A 1 199 ? -12.209 12.499 -25.515 1.00 42.47 199 PRO A N 1
ATOM 1406 C CA . PRO A 1 199 ? -10.984 11.738 -25.608 1.00 42.47 199 PRO A CA 1
ATOM 1407 C C . PRO A 1 199 ? -11.305 10.385 -24.993 1.00 42.47 199 PRO A C 1
ATOM 1409 O O . PRO A 1 199 ? -11.400 10.249 -23.776 1.00 42.47 199 PRO A O 1
ATOM 1412 N N . SER A 1 200 ? -11.518 9.390 -25.850 1.00 41.88 200 SER A N 1
ATOM 1413 C CA . SER A 1 200 ? -11.497 7.996 -25.446 1.00 41.88 200 SER A CA 1
ATOM 1414 C C . SER A 1 200 ? -10.138 7.778 -24.795 1.00 41.88 200 SER A C 1
ATOM 1416 O O . SER A 1 200 ? -9.117 7.684 -25.477 1.00 41.88 200 SER A O 1
ATOM 1418 N N . THR A 1 201 ? -10.110 7.799 -23.464 1.00 42.03 201 THR A N 1
ATOM 1419 C CA . THR A 1 201 ? -8.955 7.455 -22.649 1.00 42.03 201 THR A CA 1
ATOM 1420 C C . THR A 1 201 ? -8.717 5.975 -22.869 1.00 42.03 201 THR A C 1
ATOM 1422 O O . THR A 1 201 ? -9.196 5.122 -22.127 1.00 42.03 201 THR A O 1
ATOM 1425 N N . SER A 1 202 ? -8.008 5.657 -23.952 1.00 44.41 202 SER A N 1
ATOM 1426 C CA . SER A 1 202 ? -7.423 4.342 -24.139 1.00 44.41 202 SER A CA 1
ATOM 1427 C C . SER A 1 202 ? -6.513 4.136 -22.938 1.00 44.41 202 SER A C 1
ATOM 1429 O O . SER A 1 202 ? -5.455 4.759 -22.840 1.00 44.41 202 SER A O 1
ATOM 1431 N N . SER A 1 203 ? -7.003 3.363 -21.968 1.00 53.59 203 SER A N 1
ATOM 1432 C CA . SER A 1 203 ? -6.317 3.136 -20.705 1.00 53.59 203 SER A CA 1
ATOM 1433 C C . SER A 1 203 ? -4.913 2.636 -21.046 1.00 53.59 203 SER A C 1
ATOM 1435 O O . SER A 1 203 ? -4.812 1.672 -21.816 1.00 53.59 203 SER A O 1
ATOM 1437 N N . PRO A 1 204 ? -3.839 3.292 -20.568 1.00 57.62 204 PRO A N 1
ATOM 1438 C CA . PRO A 1 204 ? -2.476 2.924 -20.935 1.00 57.62 204 PRO A CA 1
ATOM 1439 C C . PRO A 1 204 ? -2.274 1.421 -20.719 1.00 57.62 204 PRO A C 1
ATOM 1441 O O . PRO A 1 204 ? -2.894 0.838 -19.824 1.00 57.62 204 PRO A O 1
ATOM 1444 N N . GLY A 1 205 ? -1.489 0.772 -21.583 1.00 57.50 205 GLY A N 1
ATOM 1445 C CA . GLY A 1 205 ? -1.213 -0.665 -21.493 1.00 57.50 205 GLY A CA 1
ATOM 1446 C C . GLY A 1 205 ? -0.674 -1.075 -20.113 1.00 57.50 205 GLY A C 1
ATOM 1447 O O . GLY A 1 205 ? -0.301 -0.211 -19.315 1.00 57.50 205 GLY A O 1
ATOM 1448 N N . PRO A 1 206 ? -0.655 -2.380 -19.789 1.00 66.31 206 PRO A N 1
ATOM 1449 C CA . PRO A 1 206 ? -0.093 -2.832 -18.524 1.00 66.31 206 PRO A CA 1
ATOM 1450 C C . PRO A 1 206 ? 1.367 -2.374 -18.420 1.00 66.31 206 PRO A C 1
ATOM 1452 O O . PRO A 1 206 ? 2.140 -2.515 -19.366 1.00 66.31 206 PRO A O 1
ATOM 1455 N N . GLY A 1 207 ? 1.720 -1.806 -17.271 1.00 74.44 207 GLY A N 1
ATOM 1456 C CA . GLY A 1 207 ? 3.079 -1.391 -16.958 1.00 74.44 207 GLY A CA 1
ATOM 1457 C C . GLY A 1 207 ? 4.011 -2.588 -16.726 1.00 74.44 207 GLY A C 1
ATOM 1458 O O . GLY A 1 207 ? 3.626 -3.745 -16.947 1.00 74.44 207 GLY A O 1
ATOM 1459 N N . PRO A 1 208 ? 5.238 -2.334 -16.236 1.00 84.81 208 PRO A N 1
ATOM 1460 C CA . PRO A 1 208 ? 6.248 -3.361 -16.007 1.00 84.81 208 PRO A CA 1
ATOM 1461 C C . PRO A 1 208 ? 5.671 -4.538 -15.222 1.00 84.81 208 PRO A C 1
ATOM 1463 O O . PRO A 1 208 ? 4.871 -4.348 -14.306 1.00 84.81 208 PRO A O 1
ATOM 1466 N N . TYR A 1 209 ? 6.036 -5.766 -15.595 1.00 89.81 209 TYR A N 1
ATOM 1467 C CA . TYR A 1 209 ? 5.584 -6.993 -14.914 1.00 89.81 209 TYR A CA 1
ATOM 1468 C C . TYR A 1 209 ? 4.061 -7.247 -14.952 1.00 89.81 209 TYR A C 1
ATOM 1470 O O . TYR A 1 209 ? 3.527 -8.108 -14.237 1.00 89.81 209 TYR A O 1
ATOM 1478 N N . GLY A 1 210 ? 3.342 -6.536 -15.825 1.00 90.88 210 GLY A N 1
ATOM 1479 C CA . GLY A 1 210 ? 1.887 -6.599 -15.922 1.00 90.88 210 GLY A CA 1
ATOM 1480 C C . GLY A 1 210 ? 1.167 -5.750 -14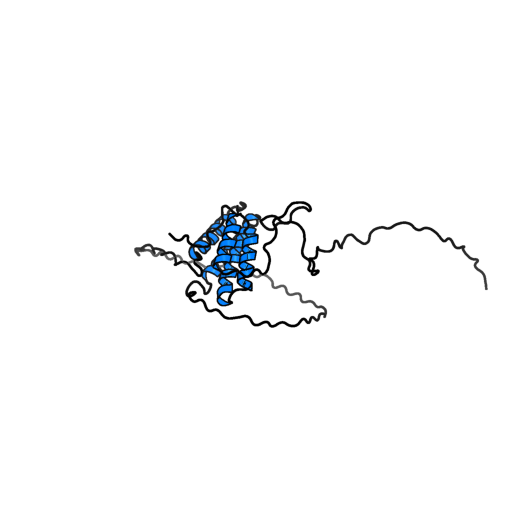.871 1.00 90.88 210 GLY A C 1
ATOM 1481 O O . GLY A 1 210 ? -0.014 -5.991 -14.622 1.00 90.88 210 GLY A O 1
ATOM 1482 N N . ILE A 1 211 ? 1.867 -4.815 -14.218 1.00 93.94 211 ILE A N 1
ATOM 1483 C CA . ILE A 1 211 ? 1.294 -3.940 -13.189 1.00 93.94 211 ILE A CA 1
ATOM 1484 C C . ILE A 1 211 ? 0.276 -2.993 -13.826 1.00 93.94 211 ILE A C 1
ATOM 1486 O O . ILE A 1 211 ? 0.580 -2.314 -14.807 1.00 93.94 211 ILE A O 1
ATOM 1490 N N . ASP A 1 212 ? -0.922 -2.890 -13.254 1.00 94.44 212 ASP A N 1
ATOM 1491 C CA . ASP A 1 212 ? -1.928 -1.936 -13.729 1.00 94.44 212 ASP A CA 1
ATOM 1492 C C . ASP A 1 212 ? -1.664 -0.534 -13.168 1.00 94.44 212 ASP A C 1
ATOM 1494 O O . ASP A 1 212 ? -2.374 -0.050 -12.290 1.00 94.44 212 ASP A O 1
ATOM 1498 N N . VAL A 1 213 ? -0.607 0.125 -13.651 1.00 94.06 213 VAL A N 1
ATOM 1499 C CA . VAL A 1 213 ? -0.200 1.453 -13.161 1.00 94.06 213 VAL A CA 1
ATOM 1500 C C . VAL A 1 213 ? -1.352 2.456 -13.261 1.00 94.06 213 VAL A C 1
ATOM 1502 O O . VAL A 1 213 ? -1.614 3.181 -12.304 1.00 94.06 213 VAL A O 1
ATOM 1505 N N . GLY A 1 214 ? -2.081 2.461 -14.382 1.00 93.69 214 GLY A N 1
ATOM 1506 C CA . GLY A 1 214 ? -3.243 3.332 -14.574 1.00 93.69 214 GLY A CA 1
ATOM 1507 C C . GLY A 1 214 ? -4.347 3.071 -13.546 1.00 93.69 214 GLY A C 1
ATOM 1508 O O . GLY A 1 214 ? -4.814 4.011 -12.899 1.00 93.69 214 GLY A O 1
ATOM 1509 N N . GLY A 1 215 ? -4.709 1.799 -13.339 1.00 95.44 215 GLY A N 1
ATOM 1510 C CA . GLY A 1 215 ? -5.697 1.401 -12.335 1.00 95.44 215 GLY A CA 1
ATOM 1511 C C . GLY A 1 215 ? -5.276 1.768 -10.912 1.00 95.44 215 GLY A C 1
ATOM 1512 O O . GLY A 1 215 ? -6.060 2.359 -10.170 1.00 95.44 215 GLY A O 1
ATOM 1513 N N . LEU A 1 216 ? -4.016 1.517 -10.547 1.00 97.19 216 LEU A N 1
ATOM 1514 C CA . LEU A 1 216 ? -3.468 1.850 -9.229 1.00 97.19 216 LEU A CA 1
ATOM 1515 C C . LEU A 1 216 ? -3.450 3.357 -8.961 1.00 97.19 216 LEU A C 1
ATOM 1517 O O . LEU A 1 216 ? -3.767 3.788 -7.852 1.00 97.19 216 LEU A O 1
ATOM 1521 N N . VAL A 1 217 ? -3.104 4.167 -9.963 1.00 97.25 217 VAL A N 1
ATOM 1522 C CA . VAL A 1 217 ? -3.115 5.630 -9.844 1.00 97.25 217 VAL A CA 1
ATOM 1523 C C . VAL A 1 217 ? -4.541 6.154 -9.663 1.00 97.25 217 VAL A C 1
ATOM 1525 O O . VAL A 1 217 ? -4.757 6.997 -8.788 1.00 97.25 217 VAL A O 1
ATOM 1528 N N . SER A 1 218 ? -5.513 5.652 -10.437 1.00 97.31 218 SER A N 1
ATOM 1529 C CA . SER A 1 218 ? -6.927 6.036 -10.283 1.00 97.31 218 SER A CA 1
ATOM 1530 C C . SER A 1 218 ? -7.445 5.659 -8.898 1.00 97.31 218 SER A C 1
ATOM 1532 O O . SER A 1 218 ? -7.890 6.526 -8.144 1.00 97.31 218 SER A O 1
ATOM 1534 N N . TRP A 1 219 ? -7.263 4.392 -8.516 1.00 97.62 219 TRP A N 1
ATOM 1535 C CA . TRP A 1 219 ? -7.661 3.859 -7.215 1.00 97.62 219 TRP A CA 1
ATOM 1536 C C . TRP A 1 219 ? -7.096 4.689 -6.058 1.00 97.62 219 TRP A C 1
ATOM 1538 O O . TRP A 1 219 ? -7.834 5.115 -5.168 1.00 97.62 219 TRP A O 1
ATOM 1548 N N . ALA A 1 220 ? -5.794 4.981 -6.079 1.00 97.94 220 ALA A N 1
ATOM 1549 C CA . ALA A 1 220 ? -5.138 5.704 -4.996 1.00 97.94 220 ALA A CA 1
ATOM 1550 C C . ALA A 1 220 ? -5.681 7.132 -4.847 1.00 97.94 220 ALA A C 1
ATOM 1552 O O . ALA A 1 220 ? -5.859 7.618 -3.726 1.00 97.94 220 ALA A O 1
ATOM 1553 N N . ARG A 1 221 ? -5.960 7.811 -5.966 1.00 97.44 221 ARG A N 1
ATOM 1554 C CA . ARG A 1 221 ? -6.517 9.171 -5.975 1.00 97.44 221 ARG A CA 1
ATOM 1555 C C . ARG A 1 221 ? -7.963 9.191 -5.482 1.00 97.44 221 ARG A C 1
ATOM 1557 O O . ARG A 1 221 ? -8.297 10.039 -4.653 1.00 97.44 221 ARG A O 1
ATOM 1564 N N . GLU A 1 222 ? -8.785 8.243 -5.919 1.00 96.00 222 GLU A N 1
ATOM 1565 C CA . GLU A 1 222 ? -10.175 8.093 -5.474 1.00 96.00 222 GLU A CA 1
ATOM 1566 C C . GLU A 1 222 ? -10.266 7.782 -3.977 1.00 96.00 222 GLU A C 1
ATOM 1568 O O . GLU A 1 222 ? -10.990 8.459 -3.239 1.00 96.00 222 GLU A O 1
ATOM 1573 N N . LEU A 1 223 ? -9.486 6.806 -3.500 1.00 95.25 223 LEU A N 1
ATOM 1574 C CA . LEU A 1 223 ? -9.435 6.456 -2.083 1.00 95.25 223 LEU A CA 1
ATOM 1575 C C . LEU A 1 223 ? -8.944 7.639 -1.238 1.00 95.25 223 LEU A C 1
ATOM 1577 O O . LEU A 1 223 ? -9.520 7.934 -0.191 1.00 95.25 223 LEU A O 1
ATOM 1581 N N . ALA A 1 224 ? -7.926 8.371 -1.701 1.00 94.94 224 ALA A N 1
ATOM 1582 C CA . ALA A 1 224 ? -7.439 9.564 -1.013 1.00 94.94 224 ALA A CA 1
ATOM 1583 C C . ALA A 1 224 ? -8.481 10.696 -0.959 1.00 94.94 224 ALA A C 1
ATOM 1585 O O . ALA A 1 224 ? -8.517 11.441 0.026 1.00 94.94 224 ALA A O 1
ATOM 1586 N N . GLY A 1 225 ? -9.313 10.838 -1.996 1.00 92.94 225 GLY A N 1
ATOM 1587 C CA . GLY A 1 225 ? -10.437 11.775 -2.021 1.00 92.94 225 GLY A CA 1
ATOM 1588 C C . GLY A 1 225 ? -11.503 11.414 -0.986 1.00 92.94 225 GLY A C 1
ATOM 1589 O O . GLY A 1 225 ? -11.876 12.256 -0.169 1.00 92.94 225 GLY A O 1
ATOM 1590 N N . ARG A 1 226 ? -11.925 10.141 -0.950 1.00 91.75 226 ARG A N 1
ATOM 1591 C CA . ARG A 1 226 ? -12.926 9.646 0.012 1.00 91.75 226 ARG A CA 1
ATOM 1592 C C . ARG A 1 226 ? -12.435 9.708 1.457 1.00 91.75 226 ARG A C 1
ATOM 1594 O O . ARG A 1 226 ? -13.131 10.242 2.318 1.00 91.75 226 ARG A O 1
ATOM 1601 N N . ALA A 1 227 ? -11.218 9.230 1.724 1.00 83.75 227 ALA A N 1
ATOM 1602 C CA . ALA A 1 227 ? -10.631 9.240 3.064 1.00 83.75 227 ALA A CA 1
ATOM 1603 C C . ALA A 1 227 ? -10.449 10.672 3.605 1.00 83.75 227 ALA A C 1
ATOM 1605 O O . ALA A 1 227 ? -10.664 10.923 4.790 1.00 83.75 227 ALA A O 1
ATOM 1606 N N . GLY A 1 228 ? -10.097 11.628 2.738 1.00 73.12 228 GLY A N 1
ATOM 1607 C CA . GLY A 1 228 ? -9.943 13.034 3.118 1.00 73.12 228 GLY A CA 1
ATOM 1608 C C . GLY A 1 228 ? -11.252 13.749 3.470 1.00 73.12 228 GLY A C 1
ATOM 1609 O O . GLY A 1 228 ? -11.204 14.752 4.175 1.00 73.12 228 GLY A O 1
ATOM 1610 N N . GLY A 1 229 ? -12.401 13.247 3.003 1.00 69.56 229 GLY A N 1
ATOM 1611 C CA . GLY A 1 229 ? -13.693 13.929 3.120 1.00 69.56 229 GLY A CA 1
ATOM 1612 C C . GLY A 1 229 ? -14.568 13.539 4.316 1.00 69.56 229 GLY A C 1
ATOM 1613 O O . GLY A 1 229 ? -15.547 14.236 4.562 1.00 69.56 229 GLY A O 1
ATOM 1614 N N . GLY A 1 230 ? -14.269 12.455 5.051 1.00 63.47 230 GLY A N 1
ATOM 1615 C CA . GLY A 1 230 ? -15.286 11.870 5.945 1.00 63.47 230 GLY A CA 1
ATOM 1616 C C . GLY A 1 230 ? -14.855 11.154 7.226 1.00 63.47 230 GLY A C 1
ATOM 1617 O O . GLY A 1 230 ? -15.729 10.635 7.907 1.00 63.47 230 GLY A O 1
ATOM 1618 N N . GLY A 1 231 ? -13.572 11.084 7.595 1.00 62.53 231 GLY A N 1
ATOM 1619 C CA . GLY A 1 231 ? -13.144 10.505 8.888 1.00 62.53 231 GLY A CA 1
ATOM 1620 C C . GLY A 1 231 ? -13.483 9.019 9.125 1.00 62.53 231 GLY A C 1
ATOM 1621 O O . GLY A 1 231 ? -13.180 8.490 10.193 1.00 62.53 231 GLY A O 1
ATOM 1622 N N . VAL A 1 232 ? -14.088 8.337 8.147 1.00 74.06 232 VAL A N 1
ATOM 1623 C CA . VAL A 1 232 ? -14.418 6.911 8.212 1.00 74.06 232 VAL A CA 1
ATOM 1624 C C . VAL A 1 232 ? -13.131 6.098 8.116 1.00 74.06 232 VAL A C 1
ATOM 1626 O O . VAL A 1 232 ? -12.276 6.352 7.265 1.00 74.06 232 VAL A O 1
ATOM 1629 N N . VAL A 1 233 ? -12.988 5.120 9.010 1.00 83.44 233 VAL A N 1
ATOM 1630 C CA . VAL A 1 233 ? -11.873 4.171 8.983 1.00 83.44 233 VAL A CA 1
ATOM 1631 C C . VAL A 1 233 ? -12.007 3.283 7.747 1.00 83.44 233 VAL A C 1
ATOM 1633 O O . VAL A 1 233 ? -13.064 2.708 7.506 1.00 83.44 233 VAL A O 1
ATOM 1636 N N . VAL A 1 234 ? -10.932 3.185 6.968 1.00 91.19 234 VAL A N 1
ATOM 1637 C CA . VAL A 1 234 ? -10.887 2.391 5.733 1.00 91.19 234 VAL A CA 1
ATOM 1638 C C . VAL A 1 234 ? -10.742 0.907 6.075 1.00 91.19 234 VAL A C 1
ATOM 1640 O O . VAL A 1 234 ? -9.839 0.534 6.821 1.00 91.19 234 VAL A O 1
ATOM 1643 N N . ASP A 1 235 ? -11.592 0.048 5.517 1.00 94.00 235 ASP A N 1
ATOM 1644 C CA . ASP A 1 235 ? -11.368 -1.399 5.568 1.00 94.00 235 ASP A CA 1
ATOM 1645 C C . ASP A 1 235 ? -10.325 -1.778 4.510 1.00 94.00 235 ASP A C 1
ATOM 1647 O O . ASP A 1 235 ? -10.562 -1.655 3.309 1.00 94.00 235 ASP A O 1
ATOM 1651 N N . ALA A 1 236 ? -9.145 -2.210 4.957 1.00 94.12 236 ALA A N 1
ATOM 1652 C CA . ALA A 1 236 ? -8.022 -2.469 4.065 1.00 94.12 236 ALA A CA 1
ATOM 1653 C C . ALA A 1 236 ? -8.247 -3.643 3.101 1.00 94.12 236 ALA A C 1
ATOM 1655 O O . ALA A 1 236 ? -7.697 -3.606 2.005 1.00 94.12 236 ALA A O 1
ATOM 1656 N N . ALA A 1 237 ? -9.008 -4.667 3.499 1.00 94.12 237 ALA A N 1
ATOM 1657 C CA . ALA A 1 237 ? -9.252 -5.835 2.654 1.00 94.12 237 ALA A CA 1
ATOM 1658 C C . ALA A 1 237 ? -10.284 -5.510 1.568 1.00 94.12 237 ALA A C 1
ATOM 1660 O O . ALA A 1 237 ? -10.109 -5.875 0.408 1.00 94.12 237 ALA A O 1
ATOM 1661 N N . VAL A 1 238 ? -11.336 -4.770 1.934 1.00 95.62 238 VAL A N 1
ATOM 1662 C CA . VAL A 1 238 ? -12.374 -4.322 0.990 1.00 95.62 238 VAL A CA 1
ATOM 1663 C C . VAL A 1 238 ? -11.806 -3.349 -0.043 1.00 95.62 238 VAL A C 1
ATOM 1665 O O . VAL A 1 238 ? -12.193 -3.375 -1.207 1.00 95.62 238 VAL A O 1
ATOM 1668 N N . GLU A 1 239 ? -10.875 -2.499 0.378 1.00 95.94 239 GLU A N 1
ATOM 1669 C CA . GLU A 1 239 ? -10.299 -1.434 -0.448 1.00 95.94 239 GLU A CA 1
ATOM 1670 C C . GLU A 1 239 ? -8.995 -1.862 -1.134 1.00 95.94 239 GLU A C 1
ATOM 1672 O O . GLU A 1 239 ? -8.317 -1.033 -1.747 1.00 95.94 239 GLU A O 1
ATOM 1677 N N . ALA A 1 240 ? -8.627 -3.142 -1.029 1.00 95.88 240 ALA A N 1
ATOM 1678 C CA . ALA A 1 240 ? -7.417 -3.694 -1.617 1.00 95.88 240 ALA A CA 1
ATOM 1679 C C . ALA A 1 240 ? -7.424 -3.517 -3.150 1.00 95.88 240 ALA A C 1
ATOM 1681 O O . ALA A 1 240 ? -8.347 -3.985 -3.825 1.00 95.88 240 ALA A O 1
ATOM 1682 N N . PRO A 1 241 ? -6.399 -2.871 -3.735 1.00 97.19 241 PRO A N 1
ATOM 1683 C CA . PRO A 1 241 ? -6.321 -2.729 -5.178 1.00 97.19 241 PRO A CA 1
ATOM 1684 C C . PRO A 1 241 ? -5.918 -4.049 -5.834 1.00 97.19 241 PRO A C 1
ATOM 1686 O O . PRO A 1 241 ? -5.259 -4.897 -5.226 1.00 97.19 241 PRO A O 1
ATOM 1689 N N . ARG A 1 242 ? -6.228 -4.182 -7.124 1.00 97.25 242 ARG A N 1
ATOM 1690 C CA . ARG A 1 242 ? -5.614 -5.199 -7.981 1.00 97.25 242 ARG A CA 1
ATOM 1691 C C . ARG A 1 242 ? -4.306 -4.643 -8.531 1.00 97.25 242 ARG A C 1
ATOM 1693 O O . ARG A 1 242 ? -4.290 -3.611 -9.193 1.00 97.25 242 ARG A O 1
ATOM 1700 N N . LEU A 1 243 ? -3.197 -5.306 -8.217 1.00 96.62 243 LEU A N 1
ATOM 1701 C CA . LEU A 1 243 ? -1.858 -4.862 -8.610 1.00 96.62 243 LEU A CA 1
ATOM 1702 C C . LEU A 1 243 ? -1.578 -5.087 -10.098 1.00 96.62 243 LEU A C 1
ATOM 1704 O O . LEU A 1 243 ? -0.779 -4.366 -10.689 1.00 96.62 243 LEU A O 1
ATOM 1708 N N . ARG A 1 244 ? -2.203 -6.101 -10.697 1.00 94.56 244 ARG A N 1
ATOM 1709 C CA . ARG A 1 244 ? -2.027 -6.497 -12.098 1.00 94.56 244 ARG A CA 1
ATOM 1710 C C . ARG A 1 244 ? -3.383 -6.503 -12.787 1.00 94.56 244 ARG A C 1
ATOM 1712 O O . ARG A 1 244 ? -4.393 -6.743 -12.128 1.00 94.56 244 ARG A O 1
ATOM 1719 N N . ARG A 1 245 ? -3.395 -6.290 -14.104 1.00 84.81 245 ARG A N 1
ATOM 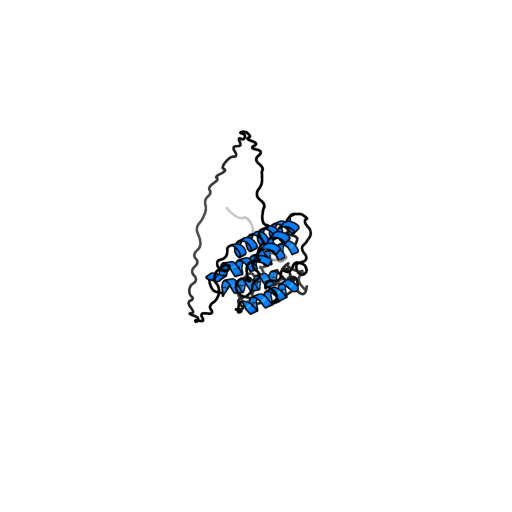1720 C CA . ARG A 1 245 ? -4.596 -6.569 -14.899 1.00 84.81 245 ARG A CA 1
ATOM 1721 C C . ARG A 1 245 ? -4.805 -8.074 -14.938 1.00 84.81 245 ARG A C 1
ATOM 1723 O O . ARG A 1 245 ? -3.859 -8.811 -15.227 1.00 84.81 245 ARG A O 1
ATOM 1730 N N . ASP A 1 246 ? -6.022 -8.518 -14.656 1.00 72.94 246 ASP A N 1
ATOM 1731 C CA . ASP A 1 246 ? -6.407 -9.884 -14.982 1.00 72.94 246 ASP A CA 1
ATOM 1732 C C . ASP A 1 246 ? -6.264 -10.050 -16.498 1.00 72.94 246 ASP A C 1
ATOM 1734 O O . ASP A 1 246 ? -6.646 -9.168 -17.272 1.00 72.94 246 ASP A O 1
ATOM 1738 N N . ALA A 1 247 ? -5.620 -11.135 -16.926 1.00 56.97 247 ALA A N 1
ATOM 1739 C CA . ALA A 1 247 ? -5.578 -11.463 -18.341 1.00 56.97 247 ALA A CA 1
ATOM 1740 C C . ALA A 1 247 ? -7.013 -11.806 -18.757 1.00 56.97 247 ALA A C 1
ATOM 1742 O O . ALA A 1 247 ? -7.558 -12.800 -18.276 1.00 56.97 247 ALA A O 1
ATOM 1743 N N . CYS A 1 248 ? -7.619 -10.930 -19.561 1.00 39.41 248 CYS A N 1
ATOM 1744 C CA . CYS A 1 248 ? -8.924 -11.151 -20.176 1.00 39.41 248 CYS A CA 1
ATOM 1745 C C . CYS A 1 248 ? -8.945 -12.446 -20.995 1.00 39.41 248 CYS A C 1
ATOM 1747 O O . CYS A 1 248 ? -7.914 -12.744 -21.647 1.00 39.41 248 CYS A O 1
#

Radius of gyration: 29.79 Å; chains: 1; bounding box: 63×58×108 Å